Protein AF-A0A846DP18-F1 (afdb_monomer_lite)

Structure (mmCIF, N/CA/C/O backbone):
data_AF-A0A846DP18-F1
#
_entry.id   AF-A0A846DP18-F1
#
loop_
_atom_site.group_PDB
_atom_site.id
_atom_site.type_symbol
_atom_site.label_atom_id
_atom_site.label_alt_id
_atom_site.label_comp_id
_atom_site.label_asym_id
_atom_site.label_entity_id
_atom_site.label_seq_id
_atom_site.pdbx_PDB_ins_code
_atom_site.Cartn_x
_atom_site.Cartn_y
_atom_site.Cartn_z
_atom_site.occupancy
_atom_site.B_iso_or_equiv
_atom_site.auth_seq_id
_atom_site.auth_comp_id
_atom_site.auth_asym_id
_atom_site.auth_atom_id
_atom_site.pdbx_PDB_model_num
ATOM 1 N N . MET A 1 1 ? -28.117 17.979 9.700 1.00 34.75 1 MET A N 1
ATOM 2 C CA . MET A 1 1 ? -27.468 17.607 8.422 1.00 34.75 1 MET A CA 1
ATOM 3 C C . MET A 1 1 ? -28.242 16.446 7.816 1.00 34.75 1 MET A C 1
ATOM 5 O O . MET A 1 1 ? -28.672 15.584 8.569 1.00 34.75 1 MET A O 1
ATOM 9 N N . LYS A 1 2 ? -28.530 16.470 6.509 1.00 25.47 2 LYS A N 1
ATOM 10 C CA . LYS A 1 2 ? -29.310 15.417 5.835 1.00 25.47 2 LYS A CA 1
ATOM 11 C C . LYS A 1 2 ? -28.443 14.163 5.686 1.00 25.47 2 LYS A C 1
ATOM 13 O O . LYS A 1 2 ? -27.434 14.222 4.995 1.00 25.47 2 LYS A O 1
ATOM 18 N N . ALA A 1 3 ? -28.848 13.059 6.309 1.00 24.88 3 ALA A N 1
ATOM 19 C CA . ALA A 1 3 ? -28.303 11.738 6.024 1.00 24.88 3 ALA A CA 1
ATOM 20 C C . ALA A 1 3 ? -28.656 11.365 4.577 1.00 24.88 3 ALA A C 1
ATOM 22 O O . ALA A 1 3 ? -29.836 11.307 4.219 1.00 24.88 3 ALA A O 1
ATOM 23 N N . ALA A 1 4 ? -27.647 11.165 3.733 1.00 32.03 4 ALA A N 1
ATOM 24 C CA . ALA A 1 4 ? -27.843 10.575 2.420 1.00 32.03 4 ALA A CA 1
ATOM 25 C C . ALA A 1 4 ? -28.001 9.063 2.614 1.00 32.03 4 ALA A C 1
ATOM 27 O O . ALA A 1 4 ? -27.061 8.385 3.017 1.00 32.03 4 ALA A O 1
ATOM 28 N N . ARG A 1 5 ? -29.205 8.538 2.375 1.00 33.62 5 ARG A N 1
ATOM 29 C CA . ARG A 1 5 ? -29.439 7.093 2.306 1.00 33.62 5 ARG A CA 1
ATOM 30 C C . ARG A 1 5 ? -29.032 6.606 0.920 1.00 33.62 5 ARG A C 1
ATOM 32 O O . ARG A 1 5 ? -29.629 7.015 -0.074 1.00 33.62 5 ARG A O 1
ATOM 39 N N . ALA A 1 6 ? -28.019 5.751 0.863 1.00 35.84 6 ALA A N 1
ATOM 40 C CA . ALA A 1 6 ? -27.619 5.034 -0.341 1.00 35.84 6 ALA A CA 1
ATOM 41 C C . ALA A 1 6 ? -28.518 3.800 -0.538 1.00 35.84 6 ALA A C 1
ATOM 43 O O . ALA A 1 6 ? -28.070 2.664 -0.450 1.00 35.84 6 ALA A O 1
ATOM 44 N N . GLU A 1 7 ? -29.812 4.009 -0.770 1.00 41.19 7 GLU A N 1
ATOM 45 C CA . GLU A 1 7 ? -30.726 2.920 -1.129 1.00 41.19 7 GLU A CA 1
ATOM 46 C C . GLU A 1 7 ? -30.755 2.779 -2.665 1.00 41.19 7 GLU A C 1
ATOM 48 O O . GLU A 1 7 ? -31.045 3.741 -3.379 1.00 41.19 7 GLU A O 1
ATOM 53 N N . GLY A 1 8 ? -30.423 1.589 -3.187 1.00 47.16 8 GLY A N 1
ATOM 54 C CA . GLY A 1 8 ? -30.671 1.209 -4.591 1.00 47.16 8 GLY A CA 1
ATOM 55 C C . GLY A 1 8 ? -29.500 1.281 -5.584 1.00 47.16 8 GLY A C 1
ATOM 56 O O . GLY A 1 8 ? -29.739 1.216 -6.790 1.00 47.16 8 GLY A O 1
ATOM 57 N N . TRP A 1 9 ? -28.248 1.417 -5.128 1.00 48.19 9 TRP A N 1
ATOM 58 C CA . TRP A 1 9 ? -27.075 1.450 -6.025 1.00 48.19 9 TRP A CA 1
ATOM 59 C C . TRP A 1 9 ? -26.260 0.156 -6.065 1.00 48.19 9 TRP A C 1
ATOM 61 O O . TRP A 1 9 ? -25.489 -0.012 -7.003 1.00 48.19 9 TRP A O 1
ATOM 71 N N . VAL A 1 10 ? -26.450 -0.757 -5.107 1.00 51.09 10 VAL A N 1
ATOM 72 C CA . VAL A 1 10 ? -25.674 -2.006 -4.997 1.00 51.09 10 VAL A CA 1
ATOM 73 C C . VAL A 1 10 ? -25.837 -2.865 -6.252 1.00 51.09 10 VAL A C 1
ATOM 75 O O . VAL A 1 10 ? -24.839 -3.229 -6.865 1.00 51.09 10 VAL A O 1
ATOM 78 N N . ASP A 1 11 ? -27.072 -3.061 -6.718 1.00 49.81 11 ASP A N 1
ATOM 79 C CA . ASP A 1 11 ? -27.349 -3.849 -7.926 1.00 49.81 11 ASP A CA 1
ATOM 80 C C . ASP A 1 11 ? -26.673 -3.252 -9.167 1.00 49.81 11 ASP A C 1
ATOM 82 O O . ASP A 1 11 ? -26.062 -3.972 -9.947 1.00 49.81 11 ASP A O 1
ATOM 86 N N . LYS A 1 12 ? -26.691 -1.919 -9.310 1.00 50.50 12 LYS A N 1
ATOM 87 C CA . LYS A 1 12 ? -26.056 -1.213 -10.437 1.00 50.50 12 LYS A CA 1
ATOM 88 C C . LYS A 1 12 ? -24.531 -1.213 -10.357 1.00 50.50 12 LYS A C 1
ATOM 90 O O . LYS A 1 12 ? -23.870 -1.183 -11.392 1.00 50.50 12 LYS A O 1
ATOM 95 N N . LEU A 1 13 ? -23.968 -1.197 -9.150 1.00 51.00 13 LEU A N 1
ATOM 96 C CA . LEU A 1 13 ? -22.524 -1.275 -8.925 1.00 51.00 13 LEU A CA 1
ATOM 97 C C . LEU A 1 13 ? -22.006 -2.680 -9.227 1.00 51.00 13 LEU A C 1
ATOM 99 O O . LEU A 1 13 ? -20.988 -2.807 -9.898 1.00 51.00 13 LEU A O 1
ATOM 103 N N . ILE A 1 14 ? -22.740 -3.716 -8.814 1.00 55.16 14 ILE A N 1
ATOM 104 C CA . ILE A 1 14 ? -22.415 -5.116 -9.107 1.00 55.16 14 ILE A CA 1
ATOM 105 C C . ILE A 1 14 ? -22.630 -5.417 -10.593 1.00 55.16 14 ILE A C 1
ATOM 107 O O . ILE A 1 14 ? -21.788 -6.065 -11.204 1.00 55.16 14 ILE A O 1
ATOM 111 N N . GLU A 1 15 ? -23.704 -4.920 -11.208 1.00 51.22 15 GLU A N 1
ATOM 112 C CA . GLU A 1 15 ? -23.948 -5.070 -12.647 1.00 51.22 15 GLU A CA 1
ATOM 113 C C . GLU A 1 15 ? -22.826 -4.417 -13.465 1.00 51.22 15 GLU A C 1
ATOM 115 O O . GLU A 1 15 ? -22.251 -5.068 -14.332 1.00 51.22 15 GLU A O 1
ATOM 120 N N . ARG A 1 16 ? -22.393 -3.202 -13.101 1.00 53.34 16 ARG A N 1
ATOM 121 C CA . ARG A 1 16 ? -21.229 -2.553 -13.732 1.00 53.34 16 ARG A CA 1
ATOM 122 C C . ARG A 1 16 ? -19.903 -3.252 -13.442 1.00 53.34 16 ARG A C 1
ATOM 124 O O . ARG A 1 16 ? -19.047 -3.297 -14.323 1.00 53.34 16 ARG A O 1
ATOM 131 N N . ALA A 1 17 ? -19.719 -3.796 -12.240 1.00 52.19 17 ALA A N 1
ATOM 132 C CA . ALA A 1 17 ? -18.539 -4.588 -11.900 1.00 52.19 17 ALA A CA 1
ATOM 133 C C . ALA A 1 17 ? -18.492 -5.895 -12.712 1.00 52.19 17 ALA A C 1
ATOM 135 O O . ALA A 1 17 ? -17.422 -6.291 -13.159 1.00 52.19 17 ALA A O 1
ATOM 136 N N . ARG A 1 18 ? -19.648 -6.515 -12.988 1.00 55.88 18 ARG A N 1
ATOM 137 C CA . ARG A 1 18 ? -19.781 -7.698 -13.857 1.00 55.88 18 ARG A CA 1
ATOM 138 C C . ARG A 1 18 ? -19.598 -7.377 -15.338 1.00 55.88 18 ARG A C 1
ATOM 140 O O . ARG A 1 18 ? -18.979 -8.165 -16.042 1.00 55.88 18 ARG A O 1
ATOM 147 N N . GLU A 1 19 ? -20.122 -6.247 -15.813 1.00 53.62 19 GLU A N 1
ATOM 148 C CA . GLU A 1 19 ? -19.881 -5.763 -17.181 1.00 53.62 19 GLU A CA 1
ATOM 149 C C . GLU A 1 19 ? -18.396 -5.460 -17.411 1.00 53.62 19 GLU A C 1
ATOM 151 O O . GLU A 1 19 ? -17.876 -5.717 -18.494 1.00 53.62 19 GLU A O 1
ATOM 156 N N . SER A 1 20 ? -17.715 -4.945 -16.384 1.00 48.75 20 SER A N 1
ATOM 157 C CA . SER A 1 20 ? -16.291 -4.605 -16.449 1.00 48.75 20 SER A CA 1
ATOM 158 C C . SER A 1 20 ? -15.370 -5.809 -16.228 1.00 48.75 20 SER A C 1
ATOM 160 O O . SER A 1 20 ? -14.243 -5.774 -16.710 1.00 48.75 20 SER A O 1
ATOM 162 N N . ASN A 1 21 ? -15.839 -6.854 -15.529 1.00 45.25 21 ASN A N 1
ATOM 163 C CA . ASN A 1 21 ? -15.064 -8.052 -15.196 1.00 45.25 21 ASN A CA 1
ATOM 164 C C . ASN A 1 21 ? -15.923 -9.344 -15.230 1.00 45.25 21 ASN A C 1
ATOM 166 O O . ASN A 1 21 ? -16.318 -9.878 -14.185 1.00 45.25 21 ASN A O 1
ATOM 170 N N . PRO A 1 22 ? -16.248 -9.871 -16.425 1.00 45.28 22 PRO A N 1
ATOM 171 C CA . PRO A 1 22 ? -17.135 -11.027 -16.577 1.00 45.28 22 PRO A CA 1
ATOM 172 C C . PRO A 1 22 ? -16.503 -12.372 -16.167 1.00 45.28 22 PRO A C 1
ATOM 174 O O . PRO A 1 22 ? -17.211 -13.381 -16.145 1.00 45.28 22 PRO A O 1
ATOM 177 N N . GLY A 1 23 ? -15.197 -12.409 -15.868 1.00 44.03 23 GLY A N 1
ATOM 178 C CA . GLY A 1 23 ? -14.428 -13.632 -15.604 1.00 44.03 23 GLY A CA 1
ATOM 179 C C . GLY A 1 23 ? -14.127 -13.926 -14.133 1.00 44.03 23 GLY A C 1
ATOM 180 O O . GLY A 1 23 ? -13.660 -15.022 -13.832 1.00 44.03 23 GLY A O 1
ATOM 181 N N . ASN A 1 24 ? -14.398 -12.995 -13.213 1.00 59.09 24 ASN A N 1
ATOM 182 C CA . ASN A 1 24 ? -13.972 -13.118 -11.820 1.00 59.09 24 ASN A CA 1
ATOM 183 C C . ASN A 1 24 ? -14.848 -14.108 -11.007 1.00 59.09 24 ASN A C 1
ATOM 185 O O . ASN A 1 24 ? -16.026 -13.830 -10.744 1.00 59.09 24 ASN A O 1
ATOM 189 N N . PRO A 1 25 ? -14.293 -15.246 -10.542 1.00 52.72 25 PRO A N 1
ATOM 190 C CA . PRO A 1 25 ? -15.048 -16.263 -9.813 1.00 52.72 25 PRO A CA 1
ATOM 191 C C . PRO A 1 25 ? -15.463 -15.825 -8.399 1.00 52.72 25 PRO A C 1
ATOM 193 O O . PRO A 1 25 ? -16.457 -16.338 -7.886 1.00 52.72 25 PRO A O 1
ATOM 196 N N . ALA A 1 26 ? -14.774 -14.856 -7.785 1.00 53.88 26 ALA A N 1
ATOM 197 C CA . ALA A 1 26 ? -15.153 -14.307 -6.482 1.00 53.88 26 ALA A CA 1
ATOM 198 C C . ALA A 1 26 ? -16.409 -13.425 -6.587 1.00 53.88 26 ALA A C 1
ATOM 200 O O . ALA A 1 26 ? -17.302 -13.520 -5.747 1.00 53.88 26 ALA A O 1
ATOM 201 N N . LEU A 1 27 ? -16.537 -12.643 -7.668 1.00 52.34 27 LEU A N 1
ATOM 202 C CA . LEU A 1 27 ? -17.759 -11.881 -7.964 1.00 52.34 27 LEU A CA 1
ATOM 203 C C . LEU A 1 27 ? -18.943 -12.801 -8.290 1.00 52.34 27 LEU A C 1
ATOM 205 O O . LEU A 1 27 ? -20.083 -12.503 -7.927 1.00 52.34 27 LEU A O 1
ATOM 209 N N . LEU A 1 28 ? -18.680 -13.934 -8.948 1.00 49.12 28 LEU A N 1
ATOM 210 C CA . LEU A 1 28 ? -19.696 -14.942 -9.248 1.00 49.12 28 LEU A CA 1
ATOM 211 C C . LEU A 1 28 ? -20.199 -15.640 -7.976 1.00 49.12 28 LEU A C 1
ATOM 213 O O . LEU A 1 28 ? -21.411 -15.770 -7.802 1.00 49.12 28 LEU A O 1
ATOM 217 N N . ALA A 1 29 ? -19.287 -16.044 -7.088 1.00 53.41 29 ALA A N 1
ATOM 218 C CA . ALA A 1 29 ? -19.627 -16.647 -5.802 1.00 53.41 29 ALA A CA 1
ATOM 219 C C . ALA A 1 29 ? -20.426 -15.671 -4.925 1.00 53.41 29 ALA A C 1
ATOM 221 O O . ALA A 1 29 ? -21.487 -16.032 -4.423 1.00 53.41 29 ALA A O 1
ATOM 222 N N . PHE A 1 30 ? -19.993 -14.408 -4.850 1.00 57.56 30 PHE A N 1
ATOM 223 C CA . PHE A 1 30 ? -20.684 -13.352 -4.110 1.00 57.56 30 PHE A CA 1
ATOM 224 C C . PHE A 1 30 ? -22.114 -13.105 -4.627 1.00 57.56 30 PHE A C 1
ATOM 226 O O . PHE A 1 30 ? -23.066 -13.041 -3.852 1.00 57.56 30 PHE A O 1
ATOM 233 N N . ALA A 1 31 ? -22.312 -13.034 -5.947 1.00 56.50 31 ALA A N 1
ATOM 234 C CA . ALA A 1 31 ? -23.643 -12.842 -6.530 1.00 56.50 31 ALA A CA 1
ATOM 235 C C . ALA A 1 31 ? -24.586 -14.043 -6.303 1.00 56.50 31 ALA A C 1
ATOM 237 O O . ALA A 1 31 ? -25.800 -13.862 -6.179 1.00 56.50 31 ALA A O 1
ATOM 238 N N . GLN A 1 32 ? -24.039 -15.262 -6.262 1.00 57.41 32 GLN A N 1
ATOM 239 C CA . GLN A 1 32 ? -24.795 -16.489 -5.994 1.00 57.41 32 GLN A CA 1
ATOM 240 C C . GLN A 1 32 ? -25.177 -16.618 -4.517 1.00 57.41 32 GLN A C 1
ATOM 242 O O . GLN A 1 32 ? -26.296 -17.025 -4.209 1.00 57.41 32 GLN A O 1
ATOM 247 N N . GLU A 1 33 ? -24.277 -16.232 -3.616 1.00 53.94 33 GLU A N 1
ATOM 248 C CA . GLU A 1 33 ? -24.466 -16.308 -2.166 1.00 53.94 33 GLU A CA 1
ATOM 249 C C . GLU A 1 33 ? -25.568 -15.352 -1.668 1.00 53.94 33 GLU A C 1
ATOM 251 O O . GLU A 1 33 ? -26.282 -15.667 -0.718 1.00 53.94 33 GLU A O 1
ATOM 256 N N . TRP A 1 34 ? -25.789 -14.236 -2.372 1.00 58.31 34 TRP A N 1
ATOM 257 C CA . TRP A 1 34 ? -26.763 -13.199 -1.998 1.00 58.31 34 TRP A CA 1
ATOM 258 C C . TRP A 1 34 ? -28.111 -13.260 -2.735 1.00 58.31 34 TRP A C 1
ATOM 260 O O . TRP A 1 34 ? -28.954 -12.385 -2.547 1.00 58.31 34 TRP A O 1
ATOM 270 N N . ASN A 1 35 ? -28.349 -14.292 -3.555 1.00 48.31 35 ASN A N 1
ATOM 271 C CA . ASN A 1 35 ? -29.633 -14.581 -4.215 1.00 48.31 35 ASN A CA 1
ATOM 272 C C . ASN A 1 35 ? -30.312 -13.353 -4.876 1.00 48.31 35 ASN A C 1
ATOM 274 O O . ASN A 1 35 ? -31.530 -13.180 -4.813 1.00 48.31 35 ASN A O 1
ATOM 278 N N . LEU A 1 36 ? -29.525 -12.493 -5.536 1.00 54.62 36 LEU A N 1
ATOM 279 C CA . LEU A 1 36 ? -29.974 -11.207 -6.101 1.00 54.62 36 LEU A CA 1
ATOM 280 C C . LEU A 1 36 ? -30.817 -11.331 -7.389 1.00 54.62 36 LEU A C 1
ATOM 282 O O . LEU A 1 36 ? -31.082 -10.344 -8.074 1.00 54.62 36 LEU A O 1
ATOM 286 N N . ALA A 1 37 ? -31.303 -12.528 -7.716 1.00 42.09 37 ALA A N 1
ATOM 287 C CA . ALA A 1 37 ? -32.373 -12.710 -8.685 1.00 42.09 37 ALA A CA 1
ATOM 288 C C . ALA A 1 37 ? -33.691 -12.904 -7.923 1.00 42.09 37 ALA A C 1
ATOM 290 O O . ALA A 1 37 ? -34.011 -13.997 -7.469 1.00 42.09 37 ALA A O 1
ATOM 291 N N . THR A 1 38 ? -34.473 -11.826 -7.843 1.00 37.56 38 THR A N 1
ATOM 292 C CA . THR A 1 38 ? -35.859 -11.753 -7.342 1.00 37.56 38 THR A CA 1
ATOM 293 C C . THR A 1 38 ? -36.071 -11.935 -5.830 1.00 37.56 38 THR A C 1
ATOM 295 O O . THR A 1 38 ? -36.182 -13.051 -5.345 1.00 37.56 38 THR A O 1
ATOM 298 N N . ALA A 1 39 ? -36.290 -10.829 -5.103 1.00 31.19 39 ALA A N 1
ATOM 299 C CA . ALA A 1 39 ? -37.544 -10.578 -4.374 1.00 31.19 39 ALA A CA 1
ATOM 300 C C . ALA A 1 39 ? -37.537 -9.236 -3.614 1.00 31.19 39 ALA A C 1
ATOM 302 O O . ALA A 1 39 ? -36.555 -8.811 -3.020 1.00 31.19 39 ALA A O 1
ATOM 303 N N . THR A 1 40 ? -38.713 -8.615 -3.645 1.00 33.44 40 THR A N 1
ATOM 304 C CA . THR A 1 40 ? -39.223 -7.463 -2.892 1.00 33.44 40 THR A CA 1
ATOM 305 C C . THR A 1 40 ? -38.705 -7.310 -1.459 1.00 33.44 40 THR A C 1
ATOM 307 O O . THR A 1 40 ? -38.908 -8.186 -0.619 1.00 33.44 40 THR A O 1
ATOM 310 N N . THR A 1 41 ? -38.162 -6.131 -1.157 1.00 33.75 41 THR A N 1
ATOM 311 C CA . THR A 1 41 ? -37.826 -5.668 0.191 1.00 33.75 41 THR A CA 1
ATOM 312 C C . THR A 1 41 ? -39.092 -5.374 1.003 1.00 33.75 41 THR A C 1
ATOM 314 O O . THR A 1 41 ? -39.901 -4.520 0.637 1.00 33.75 41 THR A O 1
ATOM 317 N N . GLN A 1 42 ? -39.269 -6.056 2.138 1.00 29.64 42 GLN A N 1
ATOM 318 C CA . GLN A 1 42 ? -40.054 -5.497 3.240 1.00 29.64 42 GLN A CA 1
ATOM 319 C C . GLN A 1 42 ? -39.136 -4.635 4.117 1.00 29.64 42 GLN A C 1
ATOM 321 O O . GLN A 1 42 ? -38.002 -5.037 4.383 1.00 29.64 42 GLN A O 1
ATOM 326 N N . PRO A 1 43 ? -39.590 -3.455 4.570 1.00 35.59 43 PRO A N 1
ATOM 327 C CA . PRO A 1 43 ? -38.802 -2.613 5.451 1.00 35.59 43 PRO A CA 1
ATOM 328 C C . PRO A 1 43 ? -38.790 -3.228 6.851 1.00 35.59 43 PRO A C 1
ATOM 330 O O . PRO A 1 43 ? -39.809 -3.241 7.541 1.00 35.59 43 PRO A O 1
ATOM 333 N N . HIS A 1 44 ? -37.628 -3.703 7.297 1.00 36.19 44 HIS A N 1
ATOM 334 C CA . HIS A 1 44 ? -37.393 -3.891 8.722 1.00 36.19 44 HIS A CA 1
ATOM 335 C C . HIS A 1 44 ? -37.309 -2.509 9.376 1.00 36.19 44 HIS A C 1
ATOM 337 O O . HIS A 1 44 ? -36.284 -1.834 9.346 1.00 36.19 44 HIS A O 1
ATOM 343 N N . SER A 1 45 ? -38.435 -2.066 9.927 1.00 39.06 45 SER A N 1
ATOM 344 C CA . SER A 1 45 ? -38.479 -1.002 10.918 1.00 39.06 45 SER A CA 1
ATOM 345 C C . SER A 1 45 ? -38.327 -1.626 12.300 1.00 39.06 45 SER A C 1
ATOM 347 O O . SER A 1 45 ? -39.285 -2.205 12.811 1.00 39.06 45 SER A O 1
ATOM 349 N N . ASP A 1 46 ? -37.158 -1.464 12.911 1.00 37.78 46 ASP A N 1
ATOM 350 C CA . ASP A 1 46 ? -37.059 -1.453 14.366 1.00 37.78 46 ASP A CA 1
ATOM 351 C C . ASP A 1 46 ? -36.398 -0.134 14.799 1.00 37.78 46 ASP A C 1
ATOM 353 O O . ASP A 1 46 ? -35.234 0.109 14.470 1.00 37.78 46 ASP A O 1
ATOM 357 N N . PRO A 1 47 ? -37.119 0.783 15.468 1.00 50.06 47 PRO A N 1
ATOM 358 C CA . PRO A 1 47 ? -36.529 1.945 16.113 1.00 50.06 47 PRO A CA 1
ATOM 359 C C . PRO A 1 47 ? -35.956 1.516 17.474 1.00 50.06 47 PRO A C 1
ATOM 361 O O . PRO A 1 47 ? -36.407 1.968 18.525 1.00 50.06 47 PRO A O 1
ATOM 364 N N . GLY A 1 48 ? -34.982 0.608 17.455 1.00 39.75 48 GLY A N 1
ATOM 365 C CA . GLY A 1 48 ? -34.268 0.135 18.636 1.00 39.75 48 GLY A CA 1
ATOM 366 C C . GLY A 1 48 ? -32.886 0.769 18.683 1.00 39.75 48 GLY A C 1
ATOM 367 O O . GLY A 1 48 ? -32.113 0.586 17.754 1.00 39.75 48 GLY A O 1
ATOM 368 N N . THR A 1 49 ? -32.611 1.556 19.727 1.00 51.47 49 THR A N 1
ATOM 369 C CA . THR A 1 49 ? -31.285 1.985 20.226 1.00 51.47 49 THR A CA 1
ATOM 370 C C . THR A 1 49 ? -30.078 1.444 19.437 1.00 51.47 49 THR A C 1
ATOM 372 O O . THR A 1 49 ? -29.452 0.469 19.846 1.00 51.47 49 THR A O 1
ATOM 375 N N . GLY A 1 50 ? -29.772 2.042 18.283 1.00 51.53 50 GLY A N 1
ATOM 376 C CA . GLY A 1 50 ? -28.705 1.551 17.416 1.00 51.53 50 GLY A CA 1
ATOM 377 C C . GLY A 1 50 ? -27.349 1.926 17.995 1.00 51.53 50 GLY A C 1
ATOM 378 O O . GLY A 1 50 ? -27.088 3.112 18.199 1.00 51.53 50 GLY A O 1
ATOM 379 N N . ASN A 1 51 ? -26.490 0.937 18.252 1.00 67.81 51 ASN A N 1
ATOM 380 C CA . ASN A 1 51 ? -25.068 1.206 18.442 1.00 67.81 51 ASN A CA 1
ATOM 381 C C . ASN A 1 51 ? -24.563 1.958 17.203 1.00 67.81 51 ASN A C 1
ATOM 383 O O . ASN A 1 51 ? -24.764 1.514 16.074 1.00 67.81 51 ASN A O 1
ATOM 387 N N . SER A 1 52 ? -23.969 3.129 17.424 1.00 86.12 52 SER A N 1
ATOM 388 C CA . SER A 1 52 ? -23.347 3.916 16.363 1.00 86.12 52 SER A CA 1
ATOM 389 C C . SER A 1 52 ? -22.156 3.139 15.807 1.00 86.12 52 SER A C 1
ATOM 391 O O . SER A 1 52 ? -21.307 2.706 16.581 1.00 86.12 52 SER A O 1
ATOM 393 N N . THR A 1 53 ? -22.104 2.962 14.487 1.00 92.38 53 THR A N 1
ATOM 394 C CA . THR A 1 53 ? -20.955 2.359 13.806 1.00 92.38 53 THR A CA 1
ATOM 395 C C . THR A 1 53 ? -19.866 3.408 13.598 1.00 92.38 53 THR A C 1
ATOM 397 O O . THR A 1 53 ? -20.133 4.474 13.035 1.00 92.38 53 THR A O 1
ATOM 400 N N . HIS A 1 54 ? -18.637 3.103 14.001 1.00 96.06 54 HIS A N 1
ATOM 401 C CA . HIS A 1 54 ? -17.479 3.981 13.859 1.00 96.06 54 HIS A CA 1
ATOM 402 C C . HIS A 1 54 ? -16.454 3.364 12.910 1.00 96.06 54 HIS A C 1
ATOM 404 O O . HIS A 1 54 ? -15.813 2.360 13.214 1.00 96.06 54 HIS A O 1
ATOM 410 N N . ILE A 1 55 ? -16.285 3.995 11.751 1.00 97.06 55 ILE A N 1
ATOM 411 C CA . ILE A 1 55 ? -15.318 3.593 10.730 1.00 97.06 55 ILE A CA 1
ATOM 412 C C . ILE A 1 55 ? -14.268 4.688 10.639 1.00 97.06 55 ILE A C 1
ATOM 414 O O . ILE A 1 55 ? -14.596 5.840 10.346 1.00 97.06 55 ILE A O 1
ATOM 418 N N . LEU A 1 56 ? -13.013 4.325 10.875 1.00 98.31 56 LEU A N 1
ATOM 419 C CA . LEU A 1 56 ? -11.883 5.218 10.677 1.00 98.31 56 LEU A CA 1
ATOM 420 C C . LEU A 1 56 ? -11.329 5.013 9.269 1.00 98.31 56 LEU A C 1
ATOM 422 O O . LEU A 1 56 ? -10.935 3.907 8.912 1.00 98.31 56 LEU A O 1
ATOM 426 N N . HIS A 1 57 ? -11.282 6.073 8.469 1.00 98.31 57 HIS A N 1
ATOM 427 C CA . HIS A 1 57 ? -10.737 6.033 7.114 1.00 98.31 57 HIS A CA 1
ATOM 428 C C . HIS A 1 57 ? -9.561 6.999 7.001 1.00 98.31 57 HIS A C 1
ATOM 430 O O . HIS A 1 57 ? -9.720 8.204 7.188 1.00 98.31 57 HIS A O 1
ATOM 436 N N . LEU A 1 58 ? -8.386 6.445 6.716 1.00 98.31 58 LEU A N 1
ATOM 437 C CA . LEU A 1 58 ? -7.127 7.152 6.540 1.00 98.31 58 LEU A CA 1
ATOM 438 C C . LEU A 1 58 ? -6.579 6.908 5.130 1.00 98.31 58 LEU A C 1
ATOM 440 O O . LEU A 1 58 ? -6.736 5.828 4.558 1.00 98.31 58 LEU A O 1
ATOM 444 N N . SER A 1 59 ? -5.907 7.917 4.596 1.00 97.44 59 SER A N 1
ATOM 445 C CA . SER A 1 59 ? -5.244 7.906 3.293 1.00 97.44 59 SER A CA 1
ATOM 446 C C . SER A 1 59 ? -4.003 8.787 3.375 1.00 97.44 59 SER A C 1
ATOM 448 O O . SER A 1 59 ? -3.952 9.663 4.245 1.00 97.44 59 SER A O 1
ATOM 450 N N . ASP A 1 60 ? -3.037 8.571 2.482 1.00 97.69 60 ASP A N 1
ATOM 451 C CA . ASP A 1 60 ? -1.883 9.461 2.297 1.00 97.69 60 ASP A CA 1
ATOM 452 C C . ASP A 1 60 ? -1.104 9.666 3.606 1.00 97.69 60 ASP A C 1
ATOM 454 O O . ASP A 1 60 ? -0.748 10.781 3.998 1.00 97.69 60 ASP A O 1
ATOM 458 N N . LEU A 1 61 ? -0.869 8.565 4.327 1.00 97.50 61 LEU A N 1
ATOM 459 C CA . LEU A 1 61 ? -0.163 8.600 5.603 1.00 97.50 61 LEU A CA 1
ATOM 460 C C . LEU A 1 61 ? 1.314 8.952 5.400 1.00 97.50 61 LEU A C 1
ATOM 462 O O . LEU A 1 61 ? 1.846 9.765 6.150 1.00 97.50 61 LEU A O 1
ATOM 466 N N . HIS A 1 62 ? 1.983 8.370 4.400 1.00 97.94 62 HIS A N 1
ATOM 467 C CA . HIS A 1 62 ? 3.422 8.546 4.164 1.00 97.94 62 HIS A CA 1
ATOM 468 C C . HIS A 1 62 ? 4.263 8.353 5.441 1.00 97.94 62 HIS A C 1
ATOM 470 O O . HIS A 1 62 ? 5.070 9.208 5.837 1.00 97.94 62 HIS A O 1
ATOM 476 N N . ILE A 1 63 ? 4.062 7.225 6.124 1.00 97.94 63 ILE A N 1
ATOM 477 C CA . ILE A 1 63 ? 4.857 6.860 7.296 1.00 97.94 63 ILE A CA 1
ATOM 478 C C . ILE A 1 63 ? 6.258 6.467 6.830 1.00 97.94 63 ILE A C 1
ATOM 480 O O . ILE A 1 63 ? 6.439 5.628 5.955 1.00 97.94 63 ILE A O 1
ATOM 484 N N . THR A 1 64 ? 7.258 7.090 7.445 1.00 97.44 64 THR A N 1
ATOM 485 C CA . THR A 1 64 ? 8.675 6.936 7.093 1.00 97.44 64 THR A CA 1
ATOM 486 C C . THR A 1 64 ? 9.543 6.490 8.262 1.00 97.44 64 THR A C 1
ATOM 488 O O . THR A 1 64 ? 10.625 5.952 8.049 1.00 97.44 64 THR A O 1
ATOM 491 N N . THR A 1 65 ? 9.124 6.737 9.513 1.00 98.38 65 THR A N 1
ATOM 492 C CA . THR A 1 65 ? 9.963 6.454 10.690 1.00 98.38 65 THR A CA 1
ATOM 493 C C . THR A 1 65 ? 9.166 5.968 11.908 1.00 98.38 65 THR A C 1
ATOM 495 O O . THR A 1 65 ? 8.051 6.441 12.139 1.00 98.38 65 THR A O 1
ATOM 498 N N . PRO A 1 66 ? 9.766 5.135 12.782 1.00 98.31 66 PRO A N 1
ATOM 499 C CA . PRO A 1 66 ? 9.177 4.712 14.063 1.00 98.31 66 PRO A CA 1
ATOM 500 C C . PRO A 1 66 ? 8.720 5.866 14.969 1.00 98.31 66 PRO A C 1
ATOM 502 O O . PRO A 1 66 ? 7.696 5.802 15.654 1.00 98.31 66 PRO A O 1
ATOM 505 N N . LYS A 1 67 ? 9.486 6.965 14.974 1.00 98.31 67 LYS A N 1
ATOM 506 C CA . LYS A 1 67 ? 9.171 8.158 15.770 1.00 98.31 67 LYS A CA 1
ATOM 507 C C . LYS A 1 67 ? 7.893 8.836 15.274 1.00 98.31 67 LYS A C 1
ATOM 509 O O . LYS A 1 67 ? 7.072 9.243 16.090 1.00 98.31 67 LYS A O 1
ATOM 514 N N . GLN A 1 68 ? 7.748 8.964 13.956 1.00 97.44 68 GLN A N 1
ATOM 515 C CA . GLN A 1 68 ? 6.549 9.503 13.317 1.00 97.44 68 GLN A CA 1
ATOM 516 C C . GLN A 1 68 ? 5.345 8.601 13.595 1.00 97.44 68 GLN A C 1
ATOM 518 O O . GLN A 1 68 ? 4.330 9.102 14.066 1.00 97.44 68 GLN A O 1
ATOM 523 N N . ALA A 1 69 ? 5.503 7.285 13.416 1.00 98.06 69 ALA A N 1
ATOM 524 C CA . ALA A 1 69 ? 4.480 6.291 13.729 1.00 98.06 69 ALA A CA 1
ATOM 525 C C . ALA A 1 69 ? 3.959 6.432 15.166 1.00 98.06 69 ALA A C 1
ATOM 527 O O . ALA A 1 69 ? 2.758 6.553 15.375 1.00 98.06 69 ALA A O 1
ATOM 528 N N . THR A 1 70 ? 4.865 6.515 16.145 1.00 98.25 70 THR A N 1
ATOM 529 C CA . THR A 1 70 ? 4.508 6.673 17.565 1.00 98.25 70 THR A CA 1
ATOM 530 C C . THR A 1 70 ? 3.802 7.995 17.850 1.00 98.25 70 THR A C 1
ATOM 532 O O . THR A 1 70 ? 2.806 8.033 18.567 1.00 98.25 70 THR A O 1
ATOM 535 N N . LEU A 1 71 ? 4.319 9.100 17.308 1.00 98.12 71 LEU A N 1
ATOM 536 C CA . LEU A 1 71 ? 3.723 10.416 17.523 1.00 98.12 71 LEU A CA 1
ATOM 537 C C . LEU A 1 71 ? 2.299 10.473 16.960 1.00 98.12 71 LEU A C 1
ATOM 539 O O . LEU A 1 71 ? 1.388 10.941 17.637 1.00 98.12 71 LEU A O 1
ATOM 543 N N . TRP A 1 72 ? 2.119 10.002 15.729 1.00 98.31 72 TRP A N 1
ATOM 544 C CA . TRP A 1 72 ? 0.849 10.089 15.022 1.00 98.31 72 TRP A CA 1
ATOM 545 C C . TRP A 1 72 ? -0.196 9.123 15.563 1.00 98.31 72 TRP A C 1
ATOM 547 O O . TRP A 1 72 ? -1.346 9.528 15.698 1.00 98.31 72 TRP A O 1
ATOM 557 N N . SER A 1 73 ? 0.183 7.892 15.926 1.00 98.19 73 SER A N 1
ATOM 558 C CA . SER A 1 73 ? -0.751 6.947 16.551 1.00 98.19 73 SER A CA 1
ATOM 559 C C . SER A 1 73 ? -1.283 7.499 17.873 1.00 98.19 73 SER A C 1
ATOM 561 O O . SER A 1 73 ? -2.481 7.438 18.122 1.00 98.19 73 SER A O 1
ATOM 563 N N . ASN A 1 74 ? -0.410 8.105 18.686 1.00 96.88 74 ASN A N 1
ATOM 564 C CA . ASN A 1 74 ? -0.795 8.668 19.981 1.00 96.88 74 ASN A CA 1
ATOM 565 C C . ASN A 1 74 ? -1.687 9.904 19.829 1.00 96.88 74 ASN A C 1
ATOM 567 O O . ASN A 1 74 ? -2.676 10.026 20.547 1.00 96.88 74 ASN A O 1
ATOM 571 N N . GLN A 1 75 ? -1.354 10.810 18.900 1.00 97.94 75 GLN A N 1
ATOM 572 C CA . GLN A 1 75 ? -2.185 11.986 18.634 1.00 97.94 75 GLN A CA 1
ATOM 573 C C . GLN A 1 75 ? -3.568 11.565 18.132 1.00 97.94 75 GLN A C 1
ATOM 575 O O . GLN A 1 75 ? -4.574 12.019 18.661 1.00 97.94 75 GLN A O 1
ATOM 580 N N . LEU A 1 76 ? -3.621 10.633 17.178 1.00 98.19 76 LEU A N 1
ATOM 581 C CA . LEU A 1 76 ? -4.881 10.126 16.650 1.00 98.19 76 LEU A CA 1
ATOM 582 C C . LEU A 1 76 ? -5.720 9.447 17.738 1.00 98.19 76 LEU A C 1
ATOM 584 O O . LEU A 1 76 ? -6.914 9.714 17.843 1.00 98.19 76 LEU A O 1
ATOM 588 N N . ALA A 1 77 ? -5.111 8.608 18.578 1.00 96.75 77 ALA A N 1
ATOM 589 C CA . ALA A 1 77 ? -5.816 7.964 19.682 1.00 96.75 77 ALA A CA 1
ATOM 590 C C . ALA A 1 77 ? -6.359 8.985 20.698 1.00 96.75 77 ALA A C 1
ATOM 592 O O . ALA A 1 77 ? -7.476 8.824 21.203 1.00 96.75 77 ALA A O 1
ATOM 593 N N . GLN A 1 78 ? -5.604 10.057 20.960 1.00 96.94 78 GLN A N 1
ATOM 594 C CA . GLN A 1 78 ? -6.038 11.159 21.812 1.00 96.94 78 GLN A CA 1
ATOM 595 C C . GLN A 1 78 ? -7.239 11.899 21.207 1.00 96.94 78 GLN A C 1
ATOM 597 O O . GLN A 1 78 ? -8.237 12.103 21.901 1.00 96.94 78 GLN A O 1
ATOM 602 N N . ASP A 1 79 ? -7.174 12.250 19.924 1.00 97.44 79 ASP A N 1
ATOM 603 C CA . ASP A 1 79 ? -8.246 12.961 19.223 1.00 97.44 79 ASP A CA 1
ATOM 604 C C . ASP A 1 79 ? -9.530 12.114 19.201 1.00 97.44 79 ASP A C 1
ATOM 606 O O . ASP A 1 79 ? -10.613 12.591 19.554 1.00 97.44 79 ASP A O 1
ATOM 610 N N . LEU A 1 80 ? -9.409 10.820 18.882 1.00 97.25 80 LEU A N 1
ATOM 611 C CA . LEU A 1 80 ? -10.530 9.878 18.888 1.00 97.25 80 LEU A CA 1
ATOM 612 C C . LEU A 1 80 ? -11.159 9.751 20.281 1.00 97.25 80 LEU A C 1
ATOM 614 O O . LEU A 1 80 ? -12.379 9.838 20.407 1.00 97.25 80 LEU A O 1
ATOM 618 N N . SER A 1 81 ? -10.348 9.584 21.327 1.00 95.75 81 SER A N 1
ATOM 619 C CA . SER A 1 81 ? -10.845 9.298 22.681 1.00 95.75 81 SER A CA 1
ATOM 620 C C . SER A 1 81 ? -11.396 10.529 23.399 1.00 95.75 81 SER A C 1
ATOM 622 O O . SER A 1 81 ? -12.399 10.437 24.109 1.00 95.75 81 SER A O 1
ATOM 624 N N . TYR A 1 82 ? -10.738 11.682 23.259 1.00 93.62 82 TYR A N 1
ATOM 625 C CA . TYR A 1 82 ? -11.029 12.861 24.078 1.00 93.62 82 TYR A CA 1
ATOM 626 C C . TYR A 1 82 ? -11.787 13.947 23.325 1.00 93.62 82 TYR A C 1
ATOM 628 O O . TYR A 1 82 ? -12.702 14.537 23.902 1.00 93.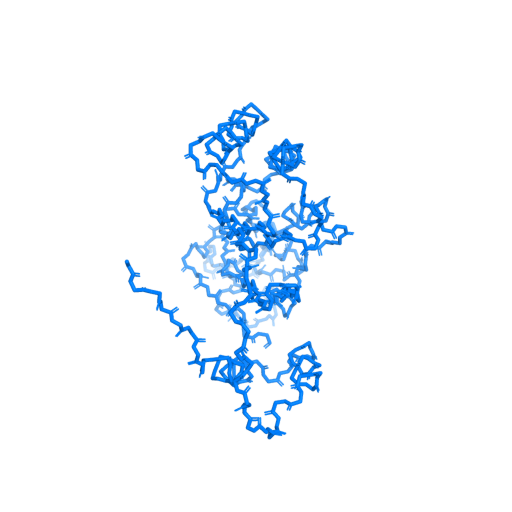62 82 TYR A O 1
ATOM 636 N N . GLU A 1 83 ? -11.434 14.219 22.067 1.00 93.44 83 GLU A N 1
ATOM 637 C CA . GLU A 1 83 ? -12.107 15.262 21.287 1.00 93.44 83 GLU A CA 1
ATOM 638 C C . GLU A 1 83 ? -13.399 14.740 20.665 1.00 93.44 83 GLU A C 1
ATOM 640 O O . GLU A 1 83 ? -14.451 15.373 20.775 1.00 93.44 83 GLU A O 1
ATOM 645 N N . LEU A 1 84 ? -13.325 13.564 20.041 1.00 94.38 84 LEU A N 1
ATOM 646 C CA . LEU A 1 84 ? -14.447 12.953 19.331 1.00 94.38 84 LEU A CA 1
ATOM 647 C C . LEU A 1 84 ? -15.251 11.979 20.200 1.00 94.38 84 LEU A C 1
ATOM 649 O O . LEU A 1 84 ? -16.367 11.620 19.828 1.00 94.38 84 LEU A O 1
ATOM 653 N N . GLN A 1 85 ? -14.712 11.590 21.361 1.00 94.75 85 GLN A N 1
ATOM 654 C CA . GLN A 1 85 ? -15.348 10.680 22.319 1.00 94.75 85 GLN A CA 1
ATOM 655 C C . GLN A 1 85 ? -15.798 9.356 21.682 1.00 94.75 85 GLN A C 1
ATOM 657 O O . GLN A 1 85 ? -16.857 8.821 22.014 1.00 94.75 85 GLN A O 1
ATOM 662 N N . ILE A 1 86 ? -14.992 8.838 20.754 1.00 95.81 86 ILE A N 1
ATOM 663 C CA . ILE A 1 86 ? -15.225 7.573 20.062 1.00 95.81 86 ILE A CA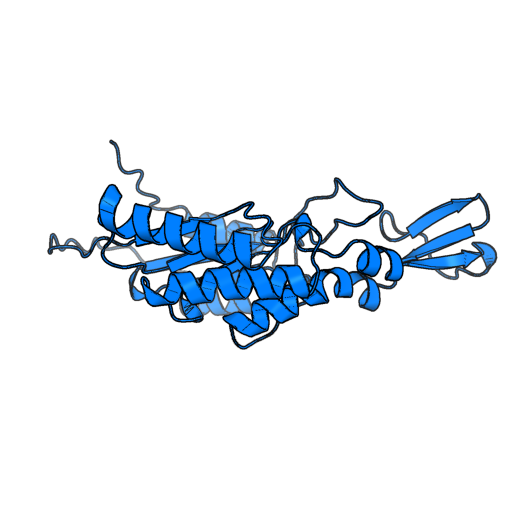 1
ATOM 664 C C . ILE A 1 86 ? -14.873 6.426 21.017 1.00 95.81 86 ILE A C 1
ATOM 666 O O . ILE A 1 86 ? -13.715 6.301 21.409 1.00 95.81 86 ILE A O 1
ATOM 670 N N . PRO A 1 87 ? -15.842 5.580 21.408 1.00 92.69 87 PRO A N 1
ATOM 671 C CA . PRO A 1 87 ? -15.600 4.525 22.391 1.00 92.69 87 PRO A CA 1
ATOM 672 C C . PRO A 1 87 ? -14.923 3.284 21.794 1.00 92.69 87 PRO A C 1
ATOM 674 O O . PRO A 1 87 ? -14.312 2.512 22.527 1.00 92.69 87 PRO A O 1
ATOM 677 N N . ASN A 1 88 ? -15.068 3.061 20.486 1.00 95.06 88 ASN A N 1
ATOM 678 C CA . ASN A 1 88 ? -14.524 1.915 19.762 1.00 95.06 88 ASN A CA 1
ATOM 679 C C . ASN A 1 88 ? -14.475 2.206 18.256 1.00 95.06 88 ASN A C 1
ATOM 681 O O . ASN A 1 88 ? -15.183 3.089 17.774 1.00 95.06 88 ASN A O 1
ATOM 685 N N . LEU A 1 89 ? -13.696 1.410 17.521 1.00 96.75 89 LEU A N 1
ATOM 686 C CA . LEU A 1 89 ? -13.720 1.354 16.060 1.00 96.75 89 LEU A CA 1
ATOM 687 C C . LEU A 1 89 ? -14.273 -0.001 15.610 1.00 96.75 89 LEU A C 1
ATOM 689 O O . LEU A 1 89 ? -13.868 -1.040 16.129 1.00 96.75 89 LEU A O 1
ATOM 693 N N . ASP A 1 90 ? -15.190 0.015 14.650 1.00 96.25 90 ASP A N 1
ATOM 694 C CA . ASP A 1 90 ? -15.735 -1.188 14.012 1.00 96.25 90 ASP A CA 1
ATOM 695 C C . ASP A 1 90 ? -14.918 -1.593 12.782 1.00 96.25 90 ASP A C 1
ATOM 697 O O . ASP A 1 90 ? -14.820 -2.776 12.458 1.00 96.25 90 ASP A O 1
ATOM 701 N N . ALA A 1 91 ? -14.311 -0.611 12.110 1.00 97.00 91 ALA A N 1
ATOM 702 C CA . ALA A 1 91 ? -13.445 -0.826 10.961 1.00 97.00 91 ALA A CA 1
ATOM 703 C C . ALA A 1 91 ? -12.366 0.260 10.850 1.00 97.00 91 ALA A C 1
ATOM 705 O O . ALA A 1 91 ? -12.586 1.420 11.219 1.00 97.00 91 ALA A O 1
ATOM 706 N N . LEU A 1 92 ? -11.224 -0.118 10.278 1.00 98.44 92 LEU A N 1
ATOM 707 C CA . LEU A 1 92 ? -10.163 0.785 9.839 1.00 98.44 92 LEU A CA 1
ATOM 708 C C . LEU A 1 92 ? -9.922 0.588 8.345 1.00 98.44 92 LEU A C 1
ATOM 710 O O . LEU A 1 92 ? -9.730 -0.535 7.895 1.00 98.44 92 LEU A O 1
ATOM 714 N N . ILE A 1 93 ? -9.887 1.674 7.586 1.00 98.69 93 ILE A N 1
ATOM 715 C CA . ILE A 1 93 ? -9.583 1.675 6.157 1.00 98.69 93 ILE A CA 1
ATOM 716 C C . ILE A 1 93 ? -8.303 2.476 5.941 1.00 98.69 93 ILE A C 1
ATOM 718 O O . ILE A 1 93 ? -8.258 3.656 6.284 1.00 98.69 93 ILE A O 1
ATOM 722 N N . LEU A 1 94 ? -7.293 1.846 5.346 1.00 98.69 94 LEU A N 1
ATOM 723 C CA . LEU A 1 94 ? -6.088 2.481 4.817 1.00 98.69 94 LEU A CA 1
ATOM 724 C C . LEU A 1 94 ? -6.165 2.464 3.287 1.00 98.69 94 LEU A C 1
ATOM 726 O O . LEU A 1 94 ? -5.955 1.419 2.671 1.00 98.69 94 LEU A O 1
ATOM 730 N N . SER A 1 95 ? -6.509 3.593 2.668 1.00 97.94 95 SER A N 1
ATOM 731 C CA . SER A 1 95 ? -6.823 3.658 1.230 1.00 97.94 95 SER A CA 1
ATOM 732 C C . SER A 1 95 ? -5.663 4.090 0.330 1.00 97.94 95 SER A C 1
ATOM 734 O O . SER A 1 95 ? -5.902 4.698 -0.710 1.00 97.94 95 SER A O 1
ATOM 736 N N . GLY A 1 96 ? -4.430 3.769 0.712 1.00 97.31 96 GLY A N 1
ATOM 737 C CA . GLY A 1 96 ? -3.237 4.022 -0.093 1.00 97.31 96 GLY A CA 1
ATOM 738 C C . GLY A 1 96 ? -2.270 5.031 0.509 1.00 97.31 96 GLY A C 1
ATOM 739 O O . GLY A 1 96 ? -2.558 5.685 1.514 1.00 97.31 96 GLY A O 1
ATOM 740 N N . ASP A 1 97 ? -1.098 5.092 -0.121 1.00 98.31 97 ASP A N 1
ATOM 741 C CA . ASP A 1 97 ? 0.054 5.918 0.235 1.00 98.31 97 ASP A CA 1
ATOM 742 C C . ASP A 1 97 ? 0.402 5.794 1.725 1.00 98.31 97 ASP A C 1
ATOM 744 O O . ASP A 1 97 ? 0.520 6.763 2.479 1.00 98.31 97 ASP A O 1
ATOM 748 N N . ILE A 1 98 ? 0.534 4.537 2.160 1.00 98.56 98 ILE A N 1
ATOM 749 C CA . ILE A 1 98 ? 0.855 4.179 3.546 1.00 98.56 98 ILE A CA 1
ATOM 750 C C . ILE A 1 98 ? 2.327 4.477 3.826 1.00 98.56 98 ILE A C 1
ATOM 752 O O . ILE A 1 98 ? 2.651 5.127 4.823 1.00 98.56 98 ILE A O 1
ATOM 756 N N . ALA A 1 99 ? 3.206 4.007 2.940 1.00 98.25 99 ALA A N 1
ATOM 757 C CA . ALA A 1 99 ? 4.631 4.318 2.927 1.00 98.25 99 ALA A CA 1
ATOM 758 C C . ALA A 1 99 ? 4.934 5.452 1.931 1.00 98.25 99 ALA A C 1
ATOM 760 O O . ALA A 1 99 ? 4.073 5.842 1.146 1.00 98.25 99 ALA A O 1
ATOM 761 N N . ASN A 1 100 ? 6.156 5.997 1.951 1.00 97.44 100 ASN A N 1
ATOM 762 C CA . ASN A 1 100 ? 6.539 7.088 1.046 1.00 97.44 100 ASN A CA 1
ATOM 763 C C . ASN A 1 100 ? 7.400 6.629 -0.143 1.00 97.44 100 ASN A C 1
ATOM 765 O O . ASN A 1 100 ? 7.308 7.204 -1.230 1.00 97.44 100 ASN A O 1
ATOM 769 N N . TYR A 1 101 ? 8.238 5.615 0.048 1.00 97.56 101 TYR A N 1
ATOM 770 C CA . TYR A 1 101 ? 9.111 5.040 -0.977 1.00 97.56 101 TYR A CA 1
ATOM 771 C C . TYR A 1 101 ? 8.958 3.518 -1.110 1.00 97.56 101 TYR A C 1
ATOM 773 O O . TYR A 1 101 ? 9.680 2.897 -1.900 1.00 97.56 101 TYR A O 1
ATOM 781 N N . SER A 1 102 ? 8.027 2.921 -0.359 1.00 98.06 102 SER A N 1
ATOM 782 C CA . SER A 1 102 ? 7.794 1.480 -0.288 1.00 98.06 102 SER A CA 1
ATOM 783 C C . SER A 1 102 ? 9.083 0.743 0.079 1.00 98.06 102 SER A C 1
ATOM 785 O O . SER A 1 102 ? 9.631 -0.021 -0.721 1.00 98.06 102 SER A O 1
ATOM 787 N N . THR A 1 103 ? 9.631 1.013 1.267 1.00 98.50 103 THR A N 1
ATOM 788 C CA . THR A 1 103 ? 10.771 0.250 1.814 1.00 98.50 103 THR A CA 1
ATOM 789 C C . THR A 1 103 ? 10.346 -0.625 2.996 1.00 98.50 103 THR A C 1
ATOM 791 O O . THR A 1 103 ? 9.346 -0.323 3.651 1.00 98.50 103 THR A O 1
ATOM 794 N N . PRO A 1 104 ? 11.083 -1.712 3.300 1.00 98.44 104 PRO A N 1
ATOM 795 C CA . PRO A 1 104 ? 10.804 -2.535 4.476 1.00 98.44 104 PRO A CA 1
ATOM 796 C C . PRO A 1 104 ? 10.745 -1.727 5.778 1.00 98.44 104 PRO A C 1
ATOM 798 O O . PRO A 1 104 ? 9.828 -1.915 6.569 1.00 98.44 104 PRO A O 1
ATOM 801 N N . GLU A 1 105 ? 11.664 -0.780 5.971 1.00 98.56 105 GLU A N 1
ATOM 802 C CA . GLU A 1 105 ? 11.757 0.038 7.187 1.00 98.56 105 GLU A CA 1
ATOM 803 C C . GLU A 1 105 ? 10.554 0.982 7.347 1.00 98.56 105 GLU A C 1
ATOM 805 O O . GLU A 1 105 ? 10.079 1.214 8.460 1.00 98.56 105 GLU A O 1
ATOM 810 N N . GLU A 1 106 ? 10.035 1.519 6.238 1.00 98.69 106 GLU A N 1
ATOM 811 C CA . GLU A 1 106 ? 8.812 2.329 6.251 1.00 98.69 106 GLU A CA 1
ATOM 812 C C . GLU A 1 106 ? 7.598 1.486 6.651 1.00 98.69 106 GLU A C 1
ATOM 814 O O . GLU A 1 106 ? 6.771 1.930 7.448 1.00 98.69 106 GLU A O 1
ATOM 819 N N . TYR A 1 107 ? 7.515 0.247 6.163 1.00 98.75 107 TYR A N 1
ATOM 820 C CA . TYR A 1 107 ? 6.435 -0.666 6.525 1.00 98.75 107 TYR A CA 1
ATOM 821 C C . TYR A 1 107 ? 6.549 -1.223 7.945 1.00 98.75 107 TYR A C 1
ATOM 823 O O . TYR A 1 107 ? 5.520 -1.420 8.588 1.00 98.75 107 TYR A O 1
ATOM 831 N N . GLU A 1 108 ? 7.758 -1.412 8.476 1.00 98.69 108 GLU A N 1
ATOM 832 C CA . GLU A 1 108 ? 7.966 -1.689 9.904 1.00 98.69 108 GLU A CA 1
ATOM 833 C C . GLU A 1 108 ? 7.418 -0.536 10.763 1.00 98.69 108 GLU A C 1
ATOM 835 O O . GLU A 1 108 ? 6.714 -0.763 11.750 1.00 98.69 108 GLU A O 1
ATOM 840 N N . ALA A 1 109 ? 7.666 0.714 10.358 1.00 98.75 109 ALA A N 1
ATOM 841 C CA . ALA A 1 109 ? 7.098 1.881 11.026 1.00 98.75 109 ALA A CA 1
ATOM 842 C C . ALA A 1 109 ? 5.569 1.974 10.857 1.00 98.75 109 ALA A C 1
ATOM 844 O O . ALA A 1 109 ? 4.866 2.302 11.815 1.00 98.75 109 ALA A O 1
ATOM 845 N N . ALA A 1 110 ? 5.028 1.667 9.677 1.00 98.69 110 ALA A N 1
ATOM 846 C CA . ALA A 1 110 ? 3.582 1.639 9.445 1.00 98.69 110 ALA A CA 1
ATOM 847 C C . ALA A 1 110 ? 2.884 0.546 10.271 1.00 98.69 110 ALA A C 1
ATOM 849 O O . ALA A 1 110 ? 1.809 0.777 10.828 1.00 98.69 110 ALA A O 1
ATOM 850 N N . GLN A 1 111 ? 3.514 -0.623 10.414 1.00 98.56 111 GLN A N 1
ATOM 851 C CA . GLN A 1 111 ? 3.035 -1.680 11.298 1.00 98.56 111 GLN A CA 1
ATOM 852 C C . GLN A 1 111 ? 3.038 -1.206 12.753 1.00 98.56 111 GLN A C 1
ATOM 854 O O . GLN A 1 111 ? 2.030 -1.354 13.437 1.00 98.56 111 GLN A O 1
ATOM 859 N N . GLN A 1 112 ? 4.111 -0.548 13.203 1.00 98.69 112 GLN A N 1
ATOM 860 C CA . GLN A 1 112 ? 4.161 0.028 14.546 1.00 98.69 112 GLN A CA 1
ATOM 861 C C . GLN A 1 112 ? 3.045 1.057 14.788 1.00 98.69 112 GLN A C 1
ATOM 863 O O . GLN A 1 112 ? 2.468 1.086 15.873 1.00 98.69 112 GLN A O 1
ATOM 868 N N . PHE A 1 113 ? 2.723 1.899 13.802 1.00 98.75 113 PHE A N 1
ATOM 869 C CA . PHE A 1 113 ? 1.603 2.841 13.903 1.00 98.75 113 PHE A CA 1
ATOM 870 C C . PHE A 1 113 ? 0.280 2.109 14.173 1.00 98.75 113 PHE A C 1
ATOM 872 O O . PHE A 1 113 ? -0.462 2.502 15.076 1.00 98.75 113 PHE A O 1
ATOM 879 N N . LEU A 1 114 ? 0.008 1.029 13.431 1.00 98.25 114 LEU A N 1
ATOM 880 C CA . LEU A 1 114 ? -1.189 0.207 13.621 1.00 98.25 114 LEU A CA 1
ATOM 881 C C . LEU A 1 114 ? -1.189 -0.520 14.963 1.00 98.25 114 LEU A C 1
ATOM 883 O O . LEU A 1 114 ? -2.207 -0.513 15.651 1.00 98.25 114 LEU A O 1
ATOM 887 N N . ASP A 1 115 ? -0.065 -1.115 15.352 1.00 98.00 115 ASP A N 1
ATOM 888 C CA . ASP A 1 115 ? 0.063 -1.828 16.623 1.00 98.00 115 ASP A CA 1
ATOM 889 C C . ASP A 1 115 ? -0.181 -0.889 17.808 1.00 98.00 115 ASP A C 1
ATOM 891 O O . ASP A 1 115 ? -0.923 -1.240 18.723 1.00 98.00 115 ASP A O 1
ATOM 895 N N . ASN A 1 116 ? 0.362 0.332 17.756 1.00 98.06 116 ASN A N 1
ATOM 896 C CA . ASN A 1 116 ? 0.110 1.355 18.767 1.00 98.06 116 ASN A CA 1
ATOM 897 C C . ASN A 1 116 ? -1.369 1.763 18.809 1.00 98.06 116 ASN A C 1
ATOM 899 O O . ASN A 1 116 ? -1.951 1.807 19.888 1.00 98.06 116 ASN A O 1
ATOM 903 N N . LEU A 1 117 ? -1.991 2.038 17.655 1.00 97.56 117 LEU A N 1
ATOM 904 C CA . LEU A 1 117 ? -3.409 2.417 17.589 1.00 97.56 117 LEU A CA 1
ATOM 905 C C . LEU A 1 117 ? -4.317 1.314 18.163 1.00 97.56 117 LEU A C 1
ATOM 907 O O . LEU A 1 117 ? -5.300 1.606 18.844 1.00 97.56 117 LEU A O 1
ATOM 911 N N . ARG A 1 118 ? -3.963 0.044 17.931 1.00 96.94 118 ARG A N 1
ATOM 912 C CA . ARG A 1 118 ? -4.707 -1.130 18.414 1.00 96.94 118 ARG A CA 1
ATOM 913 C C . ARG A 1 118 ? -4.621 -1.351 19.925 1.00 96.94 118 ARG A C 1
ATOM 915 O O . ARG A 1 118 ? -5.412 -2.138 20.442 1.00 96.94 118 ARG A O 1
ATOM 922 N N . LEU A 1 119 ? -3.708 -0.677 20.631 1.00 96.12 119 LEU A N 1
ATOM 923 C CA . LEU A 1 119 ? -3.672 -0.701 22.099 1.00 96.12 119 LEU A CA 1
ATOM 924 C C . LEU A 1 119 ? -4.909 -0.024 22.697 1.00 96.12 119 LEU A C 1
ATOM 926 O O . LEU A 1 119 ? -5.481 -0.544 23.653 1.00 96.12 119 LEU A O 1
ATOM 930 N N . ASP A 1 120 ? -5.325 1.099 22.109 1.00 95.81 120 ASP A N 1
ATOM 931 C CA . ASP A 1 120 ? -6.479 1.879 22.564 1.00 95.81 120 ASP A CA 1
ATOM 932 C C . ASP A 1 120 ? -7.766 1.491 21.818 1.00 95.81 120 ASP A C 1
ATOM 934 O O . ASP A 1 120 ? -8.850 1.484 22.402 1.00 95.81 120 ASP A O 1
ATOM 938 N N . PHE A 1 121 ? -7.646 1.103 20.542 1.00 97.00 121 PHE A N 1
ATOM 939 C CA . PHE A 1 121 ? -8.763 0.703 19.682 1.00 97.00 121 PHE A CA 1
ATOM 940 C C . PHE A 1 121 ? -8.548 -0.706 19.113 1.00 97.00 121 PHE A C 1
ATOM 942 O O . PHE A 1 121 ? -8.096 -0.850 17.972 1.00 97.00 121 PHE A O 1
ATOM 949 N N . PRO A 1 122 ? -8.867 -1.765 19.880 1.00 96.25 122 PRO A N 1
ATOM 950 C CA . PRO A 1 122 ? -8.683 -3.138 19.431 1.00 96.25 122 PRO A CA 1
ATOM 951 C C . PRO A 1 122 ? -9.444 -3.420 18.131 1.00 96.25 122 PRO A C 1
ATOM 953 O O . PRO A 1 122 ? -10.667 -3.315 18.065 1.00 96.25 122 PRO A O 1
ATOM 956 N N . LEU A 1 123 ? -8.699 -3.810 17.099 1.00 95.50 123 LEU A N 1
ATOM 957 C CA . LEU A 1 123 ? -9.212 -4.180 15.784 1.00 95.50 123 LEU A CA 1
ATOM 958 C C . LEU A 1 123 ? -8.622 -5.528 15.391 1.00 95.50 123 LEU A C 1
ATOM 960 O O . LEU A 1 123 ? -7.404 -5.702 15.428 1.00 95.50 123 LEU A O 1
ATOM 964 N N . ASP A 1 124 ? -9.469 -6.478 15.018 1.00 95.38 124 ASP A N 1
ATOM 965 C CA . ASP A 1 124 ? -9.033 -7.749 14.443 1.00 95.38 124 ASP A CA 1
ATOM 966 C C . ASP A 1 124 ? -8.588 -7.541 12.982 1.00 95.38 124 ASP A C 1
ATOM 968 O O . ASP A 1 124 ? -9.064 -6.601 12.337 1.00 95.38 124 ASP A O 1
ATOM 972 N N . PRO A 1 125 ? -7.690 -8.377 12.431 1.00 95.62 125 PRO A N 1
ATOM 973 C CA . PRO A 1 125 ? -7.249 -8.278 11.036 1.00 95.62 125 PRO A CA 1
ATOM 974 C C . PRO A 1 125 ? -8.385 -8.152 10.008 1.00 95.62 125 PRO A C 1
ATOM 976 O O . PRO A 1 125 ? -8.275 -7.421 9.021 1.00 95.62 125 PRO A O 1
ATOM 979 N N . GLU A 1 126 ? -9.506 -8.831 10.234 1.00 95.19 126 GLU A N 1
ATOM 980 C CA . GLU A 1 126 ? -10.691 -8.821 9.370 1.00 95.19 126 GLU A CA 1
ATOM 981 C C . GLU A 1 126 ? -11.374 -7.448 9.336 1.00 95.19 126 GLU A C 1
ATOM 983 O O . GLU A 1 126 ? -12.041 -7.123 8.358 1.00 95.19 126 GLU A O 1
ATOM 988 N N . LYS A 1 127 ? -11.157 -6.613 10.360 1.00 96.69 127 LYS A N 1
ATOM 989 C CA . LYS A 1 127 ? -11.720 -5.261 10.463 1.00 96.69 127 LYS A CA 1
ATOM 990 C C . LYS A 1 127 ? -10.852 -4.181 9.814 1.00 96.69 127 LYS A C 1
ATOM 992 O O . LYS A 1 127 ? -11.223 -3.007 9.825 1.00 96.69 127 LYS A O 1
ATOM 997 N N . ILE A 1 128 ? -9.689 -4.554 9.278 1.00 98.06 128 ILE A N 1
ATOM 998 C CA . ILE A 1 128 ? -8.726 -3.625 8.682 1.00 98.06 128 ILE A CA 1
ATOM 999 C C . ILE A 1 128 ? -8.712 -3.819 7.165 1.00 98.06 128 ILE A C 1
ATOM 1001 O O . ILE A 1 128 ? -8.262 -4.848 6.665 1.00 98.06 128 ILE A O 1
ATOM 1005 N N . VAL A 1 129 ? -9.171 -2.819 6.425 1.00 98.50 129 VAL A N 1
ATOM 1006 C CA . VAL A 1 129 ? -9.076 -2.754 4.963 1.00 98.50 129 VAL A CA 1
ATOM 1007 C C . VAL A 1 129 ? -7.794 -2.022 4.591 1.00 98.50 129 VAL A C 1
ATOM 1009 O O . VAL A 1 129 ? -7.519 -0.946 5.118 1.00 98.50 129 VAL A O 1
ATOM 1012 N N . ILE A 1 130 ? -7.006 -2.593 3.681 1.00 98.50 130 ILE A N 1
ATOM 1013 C CA . ILE A 1 130 ? -5.722 -2.029 3.251 1.00 98.50 130 ILE A CA 1
ATOM 1014 C C . ILE A 1 130 ? -5.651 -2.085 1.728 1.00 98.50 130 ILE A C 1
ATOM 1016 O O . ILE A 1 130 ? -5.770 -3.158 1.136 1.00 98.50 130 ILE A O 1
ATOM 1020 N N . VAL A 1 131 ? -5.435 -0.933 1.103 1.00 98.19 131 VAL A N 1
ATOM 1021 C CA . VAL A 1 131 ? -5.300 -0.772 -0.349 1.00 98.19 131 VAL A CA 1
ATOM 1022 C C . VAL A 1 131 ? -3.987 -0.036 -0.624 1.00 98.19 131 VAL A C 1
ATOM 1024 O O . VAL A 1 131 ? -3.688 0.906 0.106 1.00 98.19 131 VAL A O 1
ATOM 1027 N N . PRO A 1 132 ? -3.181 -0.445 -1.621 1.00 98.19 132 PRO A N 1
ATOM 1028 C CA . PRO A 1 132 ? -1.958 0.275 -1.962 1.00 98.19 132 PRO A CA 1
ATOM 1029 C C . PRO A 1 132 ? -2.254 1.559 -2.744 1.00 98.19 132 PRO A C 1
ATOM 1031 O O . PRO A 1 132 ? -3.179 1.603 -3.558 1.00 98.19 132 PRO A O 1
ATOM 1034 N N . GLY A 1 133 ? -1.412 2.571 -2.546 1.00 97.00 133 GLY A N 1
ATOM 1035 C CA . GLY A 1 133 ? -1.325 3.752 -3.403 1.00 97.00 133 GLY A CA 1
ATOM 1036 C C . GLY A 1 133 ? -0.098 3.734 -4.322 1.00 97.00 133 GLY A C 1
ATOM 1037 O O . GLY A 1 133 ? 0.598 2.723 -4.467 1.00 97.00 133 GLY A O 1
ATOM 1038 N N . ASN A 1 134 ? 0.187 4.862 -4.972 1.00 96.00 134 ASN A N 1
ATOM 1039 C CA . ASN A 1 134 ? 1.333 4.993 -5.877 1.00 96.00 134 ASN A CA 1
ATOM 1040 C C . ASN A 1 134 ? 2.680 5.126 -5.155 1.00 96.00 134 ASN A C 1
ATOM 1042 O O . ASN A 1 134 ? 3.715 4.874 -5.775 1.00 96.00 134 ASN A O 1
ATOM 1046 N N . HIS A 1 135 ? 2.688 5.499 -3.876 1.00 97.12 135 HIS A N 1
ATOM 1047 C CA . HIS A 1 135 ? 3.884 5.479 -3.031 1.00 97.12 135 HIS A CA 1
ATOM 1048 C C . HIS A 1 135 ? 4.143 4.112 -2.387 1.00 97.12 135 HIS A C 1
ATOM 1050 O O . HIS A 1 135 ? 5.238 3.866 -1.884 1.00 97.12 135 HIS A O 1
ATOM 1056 N N . ASP A 1 136 ? 3.182 3.188 -2.480 1.00 97.94 136 ASP A N 1
ATOM 1057 C CA . ASP A 1 136 ? 3.311 1.822 -1.968 1.00 97.94 136 ASP A CA 1
ATOM 1058 C C . ASP A 1 136 ? 3.976 0.844 -2.955 1.00 97.94 136 ASP A C 1
ATOM 1060 O O . ASP A 1 136 ? 4.188 -0.329 -2.632 1.00 97.94 136 ASP A O 1
ATOM 1064 N N . LEU A 1 137 ? 4.386 1.317 -4.138 1.00 96.00 137 LEU A N 1
ATOM 1065 C CA . LEU A 1 137 ? 5.244 0.573 -5.064 1.00 96.00 137 LEU A CA 1
ATOM 1066 C C . LEU A 1 137 ? 6.697 1.052 -4.993 1.00 96.00 137 LEU A C 1
ATOM 1068 O O . LEU A 1 137 ? 6.990 2.246 -5.025 1.00 96.00 137 LEU A O 1
ATOM 1072 N N . ASN A 1 138 ? 7.638 0.115 -4.982 1.00 98.06 138 ASN A N 1
ATOM 1073 C CA . ASN A 1 138 ? 9.059 0.432 -4.943 1.00 98.06 138 ASN A CA 1
ATOM 1074 C C . ASN A 1 138 ? 9.611 0.683 -6.355 1.00 98.06 138 ASN A C 1
ATOM 1076 O O . ASN A 1 138 ? 9.599 -0.199 -7.221 1.00 98.06 138 ASN A O 1
ATOM 1080 N N . TRP A 1 139 ? 10.147 1.881 -6.591 1.00 95.44 139 TRP A N 1
ATOM 1081 C CA . TRP A 1 139 ? 10.599 2.301 -7.922 1.00 95.44 139 TRP A CA 1
ATOM 1082 C C . TRP A 1 139 ? 11.844 1.543 -8.404 1.00 95.44 139 TRP A C 1
ATOM 1084 O O . TRP A 1 139 ? 11.973 1.274 -9.599 1.00 95.44 139 TRP A O 1
ATOM 1094 N N . GLU A 1 140 ? 12.739 1.146 -7.496 1.00 96.75 140 GLU A N 1
ATOM 1095 C CA . GLU A 1 140 ? 13.937 0.372 -7.844 1.00 96.75 140 GLU A CA 1
ATOM 1096 C C . GLU A 1 140 ? 13.595 -1.075 -8.216 1.00 96.75 140 GLU A C 1
ATOM 1098 O O . GLU A 1 140 ? 14.218 -1.656 -9.107 1.00 96.75 140 GLU A O 1
ATOM 1103 N N . LEU A 1 141 ? 12.598 -1.677 -7.561 1.00 97.06 141 LEU A N 1
ATOM 1104 C CA . LEU A 1 141 ? 12.043 -2.968 -7.983 1.00 97.06 141 LEU A CA 1
ATOM 1105 C C . LEU A 1 141 ? 11.319 -2.838 -9.324 1.00 97.06 141 LEU A C 1
ATOM 1107 O O . LEU A 1 141 ? 11.539 -3.661 -10.210 1.00 97.06 141 LEU A O 1
ATOM 1111 N N . ALA A 1 142 ? 10.539 -1.770 -9.515 1.00 96.19 142 ALA A N 1
ATOM 1112 C CA . ALA A 1 142 ? 9.865 -1.510 -10.782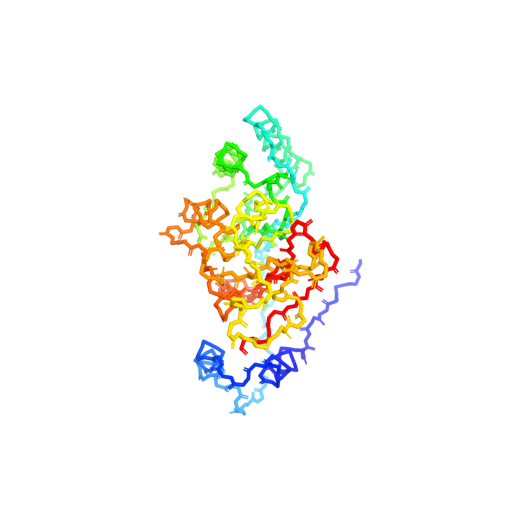 1.00 96.19 142 ALA A CA 1
ATOM 1113 C C . ALA A 1 142 ? 10.868 -1.391 -11.942 1.00 96.19 142 ALA A C 1
ATOM 1115 O O . ALA A 1 142 ? 10.669 -2.002 -12.989 1.00 96.19 142 ALA A O 1
ATOM 1116 N N . LYS A 1 143 ? 11.988 -0.686 -11.736 1.00 96.06 143 LYS A N 1
ATOM 1117 C CA . LYS A 1 143 ? 13.090 -0.581 -12.705 1.00 96.06 143 LYS A CA 1
ATOM 1118 C C . LYS A 1 143 ? 13.778 -1.922 -12.970 1.00 96.06 143 LYS A C 1
ATOM 1120 O O . LYS A 1 143 ? 14.066 -2.241 -14.120 1.00 96.06 143 LYS A O 1
ATOM 1125 N N . ARG A 1 144 ? 14.014 -2.731 -11.930 1.00 96.00 144 ARG A N 1
ATOM 1126 C CA . ARG A 1 144 ? 14.551 -4.103 -12.059 1.00 96.00 144 ARG A CA 1
ATOM 1127 C C . ARG A 1 144 ? 13.606 -5.057 -12.798 1.00 96.00 144 ARG A C 1
ATOM 1129 O O . ARG A 1 144 ? 14.061 -6.086 -13.294 1.00 96.00 144 ARG A O 1
ATOM 1136 N N . GLY A 1 145 ? 12.329 -4.697 -12.914 1.00 95.94 145 GLY A N 1
ATOM 1137 C CA . GLY A 1 145 ? 11.347 -5.357 -13.770 1.00 95.94 145 GLY A CA 1
ATOM 1138 C C . GLY A 1 145 ? 11.601 -5.206 -15.270 1.00 95.94 145 GLY A C 1
ATOM 1139 O O . GLY A 1 145 ? 10.890 -5.820 -16.052 1.00 95.94 145 GLY A O 1
ATOM 1140 N N . TYR A 1 146 ? 12.596 -4.421 -15.689 1.00 96.06 146 TYR A N 1
ATOM 1141 C CA . TYR A 1 146 ? 12.919 -4.208 -17.095 1.00 96.06 146 TYR A CA 1
ATOM 1142 C C . TYR A 1 146 ? 14.305 -4.745 -17.457 1.00 96.06 146 TYR A C 1
ATOM 1144 O O . TYR A 1 146 ? 15.316 -4.372 -16.854 1.00 96.06 146 TYR A O 1
ATOM 1152 N N . GLN A 1 147 ? 14.364 -5.570 -18.499 1.00 94.31 147 GLN A N 1
ATOM 1153 C CA . GLN A 1 147 ? 15.596 -6.115 -19.059 1.00 94.31 147 GLN A CA 1
ATOM 1154 C C . GLN A 1 147 ? 16.056 -5.284 -20.257 1.00 94.31 147 GLN A C 1
ATOM 1156 O O . GLN A 1 147 ? 15.280 -5.046 -21.175 1.00 94.31 147 GLN A O 1
ATOM 1161 N N . LEU A 1 148 ? 17.321 -4.861 -20.254 1.00 94.81 148 LEU A N 1
ATOM 1162 C CA . LEU A 1 148 ? 17.941 -4.179 -21.391 1.00 94.81 148 LEU A CA 1
ATOM 1163 C C . LEU A 1 148 ? 18.296 -5.200 -22.482 1.00 94.81 148 LEU A C 1
ATOM 1165 O O . LEU A 1 148 ? 18.915 -6.218 -22.167 1.00 94.81 148 LEU A O 1
ATOM 1169 N N . LEU A 1 149 ? 17.909 -4.920 -23.723 1.00 93.88 149 LEU A N 1
ATOM 1170 C CA . LEU A 1 149 ? 18.112 -5.770 -24.895 1.00 93.88 149 LEU A CA 1
ATOM 1171 C C . LEU A 1 149 ? 18.443 -4.907 -26.117 1.00 93.88 149 LEU A C 1
ATOM 1173 O O . LEU A 1 149 ? 17.926 -3.792 -26.251 1.00 93.88 149 LEU A O 1
ATOM 1177 N N . ASP A 1 150 ? 19.250 -5.449 -27.024 1.00 93.50 150 ASP A N 1
ATOM 1178 C CA . ASP A 1 150 ? 19.346 -4.918 -28.379 1.00 93.50 150 ASP A CA 1
ATOM 1179 C C . ASP A 1 150 ? 18.044 -5.236 -29.131 1.00 93.50 150 ASP A C 1
ATOM 1181 O O . ASP A 1 150 ? 17.459 -6.311 -28.982 1.00 93.50 150 ASP A O 1
ATOM 1185 N N . LEU A 1 151 ? 17.545 -4.280 -29.917 1.00 89.56 151 LEU A N 1
ATOM 1186 C CA . LEU A 1 151 ? 16.261 -4.403 -30.616 1.00 89.56 151 LEU A CA 1
ATOM 1187 C C . LEU A 1 151 ? 16.267 -5.567 -31.621 1.00 89.56 151 LEU A C 1
ATOM 1189 O O . LEU A 1 151 ? 15.225 -6.170 -31.856 1.00 89.56 151 LEU A O 1
ATOM 1193 N N . GLU A 1 152 ? 17.431 -5.887 -32.193 1.00 91.69 152 GLU A N 1
ATOM 1194 C CA . GLU A 1 152 ? 17.605 -7.020 -33.109 1.00 91.69 152 GLU A CA 1
ATOM 1195 C C . GLU A 1 152 ? 17.474 -8.387 -32.425 1.00 91.69 152 GLU A C 1
ATOM 1197 O O . GLU A 1 152 ? 17.052 -9.342 -33.072 1.00 91.69 152 GLU A O 1
ATOM 1202 N N . ASP A 1 153 ? 17.759 -8.456 -31.122 1.00 90.69 153 ASP A N 1
ATOM 1203 C CA . ASP A 1 153 ? 17.654 -9.670 -30.307 1.00 90.69 153 ASP A CA 1
ATOM 1204 C C . ASP A 1 153 ? 16.251 -9.847 -29.694 1.00 90.69 153 ASP A C 1
ATOM 1206 O O . ASP A 1 153 ? 15.976 -10.836 -29.007 1.00 90.69 153 ASP A O 1
ATOM 1210 N N . TYR A 1 154 ? 15.346 -8.882 -29.891 1.00 90.75 154 TYR A N 1
ATOM 1211 C CA . TYR A 1 154 ? 13.991 -8.951 -29.359 1.00 90.75 154 TYR A CA 1
ATOM 1212 C C . TYR A 1 154 ? 13.033 -9.629 -30.344 1.00 90.75 154 TYR A C 1
ATOM 1214 O O . TYR A 1 154 ? 12.504 -9.012 -31.265 1.00 90.75 154 TYR A O 1
ATOM 1222 N N . ASP A 1 155 ? 12.725 -10.897 -30.074 1.00 85.25 155 ASP A N 1
ATOM 1223 C CA . ASP A 1 155 ? 11.801 -11.710 -30.881 1.00 85.25 155 ASP A CA 1
ATOM 1224 C C . ASP A 1 155 ? 10.313 -11.294 -30.764 1.00 85.25 155 ASP A C 1
ATOM 1226 O O . ASP A 1 155 ? 9.437 -11.850 -31.435 1.00 85.25 155 ASP A O 1
ATOM 1230 N N . GLY A 1 156 ? 9.987 -10.342 -29.882 1.00 82.69 156 GLY A N 1
ATOM 1231 C CA . GLY A 1 156 ? 8.618 -9.908 -29.601 1.00 82.69 156 GLY A CA 1
ATOM 1232 C C . GLY A 1 156 ? 8.155 -8.706 -30.430 1.00 82.69 156 GLY A C 1
ATOM 1233 O O . GLY A 1 156 ? 8.935 -7.970 -31.026 1.00 82.69 156 GLY A O 1
ATOM 1234 N N . LYS A 1 157 ? 6.840 -8.453 -30.429 1.00 80.94 157 LYS A N 1
ATOM 1235 C CA . LYS A 1 157 ? 6.295 -7.175 -30.909 1.00 80.94 157 LYS A CA 1
ATOM 1236 C C . LYS A 1 157 ? 6.235 -6.192 -29.739 1.00 80.94 157 LYS A C 1
ATOM 1238 O O . LYS A 1 157 ? 5.587 -6.529 -28.746 1.00 80.94 157 LYS A O 1
ATOM 1243 N N . PRO A 1 158 ? 6.835 -4.992 -29.846 1.00 76.94 158 PRO A N 1
ATOM 1244 C CA . PRO A 1 158 ? 6.739 -3.983 -28.801 1.00 76.94 158 PRO A CA 1
ATOM 1245 C C . PRO A 1 158 ? 5.269 -3.657 -28.514 1.00 76.94 158 PRO A C 1
ATOM 1247 O O . PRO A 1 158 ? 4.535 -3.197 -29.390 1.00 76.94 158 PRO A O 1
ATOM 1250 N N . LYS A 1 159 ? 4.820 -3.949 -27.292 1.00 84.81 159 LYS A N 1
ATOM 1251 C CA . LYS A 1 159 ? 3.474 -3.616 -26.814 1.00 84.81 159 LYS A CA 1
ATOM 1252 C C . LYS A 1 159 ? 3.556 -2.326 -26.012 1.00 84.81 159 LYS A C 1
ATOM 1254 O O . LYS A 1 159 ? 4.384 -2.217 -25.111 1.00 84.81 159 LYS A O 1
ATOM 1259 N N . GLU A 1 160 ? 2.698 -1.362 -26.324 1.00 84.12 160 GLU A N 1
ATOM 1260 C CA . GLU A 1 160 ? 2.687 -0.064 -25.650 1.00 84.12 160 GLU A CA 1
ATOM 1261 C C . GLU A 1 160 ? 2.620 -0.218 -24.122 1.00 84.12 160 GLU A C 1
ATOM 1263 O O . GLU A 1 160 ? 1.763 -0.915 -23.574 1.00 84.12 160 GLU A O 1
ATOM 1268 N N . GLY A 1 161 ? 3.566 0.420 -23.434 1.00 84.81 161 GLY A N 1
ATOM 1269 C CA . GLY A 1 161 ? 3.717 0.347 -21.984 1.00 84.81 161 GLY A CA 1
ATOM 1270 C C . GLY A 1 161 ? 4.360 -0.927 -21.435 1.00 84.81 161 GLY A C 1
ATOM 1271 O O . GLY A 1 161 ? 4.467 -1.042 -20.224 1.00 84.81 161 GLY A O 1
ATOM 1272 N N . HIS A 1 162 ? 4.811 -1.860 -22.277 1.00 89.38 162 HIS A N 1
ATOM 1273 C CA . HIS A 1 162 ? 5.596 -3.035 -21.862 1.00 89.38 162 HIS A CA 1
ATOM 1274 C C . HIS A 1 162 ? 7.070 -2.949 -22.295 1.00 89.38 162 HIS A C 1
ATOM 1276 O O . HIS A 1 162 ? 7.838 -3.891 -22.101 1.00 89.38 162 HIS A O 1
ATOM 1282 N N . TYR A 1 163 ? 7.481 -1.824 -22.879 1.00 92.50 163 TYR A N 1
ATOM 1283 C CA . TYR A 1 163 ? 8.875 -1.540 -23.188 1.00 92.50 163 TYR A CA 1
ATOM 1284 C C . TYR A 1 163 ? 9.179 -0.046 -23.038 1.00 92.50 163 TYR A C 1
ATOM 1286 O O . TYR A 1 163 ? 8.269 0.784 -23.048 1.00 92.50 163 TYR A O 1
ATOM 1294 N N . ILE A 1 164 ? 10.464 0.276 -22.910 1.00 92.94 164 ILE A N 1
ATOM 1295 C CA . ILE A 1 164 ? 11.008 1.635 -22.910 1.00 92.94 164 ILE A CA 1
ATOM 1296 C C . ILE A 1 164 ? 12.078 1.690 -23.999 1.00 92.94 164 ILE A C 1
ATOM 1298 O O . ILE A 1 164 ? 12.962 0.835 -24.043 1.00 92.94 164 ILE A O 1
ATOM 1302 N N . GLU A 1 165 ? 12.000 2.674 -24.887 1.00 92.94 165 GLU A N 1
ATOM 1303 C CA . GLU A 1 165 ? 13.047 2.925 -25.877 1.00 92.94 165 GLU A CA 1
ATOM 1304 C C . GLU A 1 165 ? 14.186 3.723 -25.227 1.00 92.94 165 GLU A C 1
ATOM 1306 O O . GLU A 1 165 ? 13.969 4.826 -24.728 1.00 92.94 165 GLU A O 1
ATOM 1311 N N . GLU A 1 166 ? 15.395 3.158 -25.203 1.00 92.44 166 GLU A N 1
ATOM 1312 C CA . GLU A 1 166 ? 16.594 3.832 -24.677 1.00 92.44 166 GLU A CA 1
ATOM 1313 C C . GLU A 1 166 ? 17.378 4.512 -25.807 1.00 92.44 166 GLU A C 1
ATOM 1315 O O . GLU A 1 166 ? 17.950 5.589 -25.632 1.00 92.44 166 GLU A O 1
ATOM 1320 N N . SER A 1 167 ? 17.413 3.875 -26.982 1.00 92.62 167 SER A N 1
ATOM 1321 C CA . SER A 1 167 ? 17.994 4.402 -28.219 1.00 92.62 167 SER A CA 1
ATOM 1322 C C . SER A 1 167 ? 17.417 3.653 -29.435 1.00 92.62 167 SER A C 1
ATOM 1324 O O . SER A 1 167 ? 16.771 2.622 -29.240 1.00 92.62 167 SER A O 1
ATOM 1326 N N . PRO A 1 168 ? 17.701 4.071 -30.687 1.00 92.00 168 PRO A N 1
ATOM 1327 C CA . PRO A 1 168 ? 17.147 3.424 -31.883 1.00 92.00 168 PRO A CA 1
ATOM 1328 C C . PRO A 1 168 ? 17.377 1.907 -31.990 1.00 92.00 168 PRO A C 1
ATOM 1330 O O . PRO A 1 168 ? 16.598 1.227 -32.647 1.00 92.00 168 PRO A O 1
ATOM 1333 N N . ASN A 1 169 ? 18.430 1.381 -31.355 1.00 92.62 169 ASN A N 1
ATOM 1334 C CA . ASN A 1 169 ? 18.782 -0.041 -31.402 1.00 92.62 169 ASN A CA 1
ATOM 1335 C C . ASN A 1 169 ? 18.715 -0.727 -30.032 1.00 92.62 169 ASN A C 1
ATOM 1337 O O . ASN A 1 169 ? 19.053 -1.899 -29.945 1.00 92.62 169 ASN A O 1
ATOM 1341 N N . VAL A 1 170 ? 18.313 -0.025 -28.967 1.00 94.00 170 VAL A N 1
ATOM 1342 C CA . VAL A 1 170 ? 18.342 -0.561 -27.597 1.00 94.00 170 VAL A CA 1
ATOM 1343 C C . VAL A 1 170 ? 17.027 -0.260 -26.900 1.00 94.00 170 VAL A C 1
ATOM 1345 O O . VAL A 1 170 ? 16.609 0.897 -26.801 1.00 94.00 170 VAL A O 1
ATOM 1348 N N . ILE A 1 171 ? 16.410 -1.303 -26.359 1.00 94.69 171 ILE A N 1
ATOM 1349 C CA . ILE A 1 171 ? 15.151 -1.218 -25.628 1.00 94.69 171 ILE A CA 1
ATOM 1350 C C . ILE A 1 171 ? 15.276 -1.864 -24.252 1.00 94.69 171 ILE A C 1
ATOM 1352 O O . ILE A 1 171 ? 16.109 -2.733 -24.001 1.00 94.69 171 ILE A O 1
ATOM 1356 N N . ARG A 1 172 ? 14.403 -1.454 -23.342 1.00 95.06 172 ARG A N 1
ATOM 1357 C CA . ARG A 1 172 ? 14.130 -2.158 -22.095 1.00 95.06 172 ARG A CA 1
ATOM 1358 C C . ARG A 1 172 ? 12.783 -2.843 -22.200 1.00 95.06 172 ARG A C 1
ATOM 1360 O O . ARG A 1 172 ? 11.780 -2.159 -22.357 1.00 95.06 172 ARG A O 1
ATOM 1367 N N . VAL A 1 173 ? 12.742 -4.160 -22.066 1.00 94.44 173 VAL A N 1
ATOM 1368 C CA . VAL A 1 173 ? 11.505 -4.950 -22.124 1.00 94.44 173 VAL A CA 1
ATOM 1369 C C . VAL A 1 173 ? 11.091 -5.356 -20.718 1.00 94.44 173 VAL A C 1
ATOM 1371 O O . VAL A 1 173 ? 11.924 -5.788 -19.919 1.00 94.44 173 VAL A O 1
ATOM 1374 N N . ARG A 1 174 ? 9.806 -5.199 -20.405 1.00 94.69 174 ARG A N 1
ATOM 1375 C CA . ARG A 1 174 ? 9.234 -5.559 -19.110 1.00 94.69 174 ARG A CA 1
ATOM 1376 C C . ARG A 1 174 ? 9.150 -7.083 -18.956 1.00 94.69 174 ARG A C 1
ATOM 1378 O O . ARG A 1 174 ? 8.570 -7.773 -19.788 1.00 94.69 174 ARG A O 1
ATOM 1385 N N . ASP A 1 175 ? 9.696 -7.588 -17.858 1.00 94.56 175 ASP A N 1
ATOM 1386 C CA . ASP A 1 175 ? 9.487 -8.937 -17.333 1.00 94.56 175 ASP A CA 1
ATOM 1387 C C . ASP A 1 175 ? 8.343 -8.858 -16.318 1.00 94.56 175 ASP A C 1
ATOM 1389 O O . ASP A 1 175 ? 8.522 -8.301 -15.237 1.00 94.56 175 ASP A O 1
ATOM 1393 N N . GLU A 1 176 ? 7.156 -9.363 -16.666 1.00 93.31 176 GLU A N 1
ATOM 1394 C CA . GLU A 1 176 ? 5.949 -9.202 -15.837 1.00 93.31 176 GLU A CA 1
ATOM 1395 C C . GLU A 1 176 ? 6.112 -9.775 -14.423 1.00 93.31 176 GLU A C 1
ATOM 1397 O O . GLU A 1 176 ? 5.715 -9.136 -13.447 1.00 93.31 176 GLU A O 1
ATOM 1402 N N . ALA A 1 177 ? 6.768 -10.932 -14.291 1.00 94.62 177 ALA A N 1
ATOM 1403 C CA . ALA A 1 177 ? 6.969 -11.579 -12.998 1.00 94.62 177 ALA A CA 1
ATOM 1404 C C . ALA A 1 177 ? 7.857 -10.729 -12.079 1.00 94.62 177 ALA A C 1
ATOM 1406 O O . ALA A 1 177 ? 7.563 -10.589 -10.890 1.00 94.62 177 ALA A O 1
ATOM 1407 N N . LYS A 1 178 ? 8.923 -10.121 -12.620 1.00 96.31 178 LYS A N 1
ATOM 1408 C CA . LYS A 1 178 ? 9.767 -9.173 -11.869 1.00 96.31 178 LYS A CA 1
ATOM 1409 C C . LYS A 1 178 ? 9.080 -7.828 -11.667 1.00 96.31 178 LYS A C 1
ATOM 1411 O O . LYS A 1 178 ? 9.241 -7.220 -10.614 1.00 96.31 178 LYS A O 1
ATOM 1416 N N . TYR A 1 179 ? 8.321 -7.361 -12.651 1.00 96.06 179 TYR A N 1
ATOM 1417 C CA . TYR A 1 179 ? 7.618 -6.087 -12.600 1.00 96.06 179 TYR A CA 1
ATOM 1418 C C . TYR A 1 179 ? 6.620 -6.071 -11.442 1.00 96.06 179 TYR A C 1
ATOM 1420 O O . TYR A 1 179 ? 6.637 -5.134 -10.637 1.00 96.06 179 TYR A O 1
ATOM 1428 N N . GLN A 1 180 ? 5.817 -7.129 -11.294 1.00 96.56 180 GLN A N 1
ATOM 1429 C CA . GLN A 1 180 ? 4.877 -7.325 -10.183 1.00 96.56 180 GLN A CA 1
ATOM 1430 C C . GLN A 1 180 ? 5.535 -7.226 -8.795 1.00 96.56 180 GLN A C 1
ATOM 1432 O O . GLN A 1 180 ? 4.902 -6.742 -7.855 1.00 96.56 180 GLN A O 1
ATOM 1437 N N . GLN A 1 181 ? 6.825 -7.566 -8.665 1.00 97.69 181 GLN A N 1
ATOM 1438 C CA . GLN A 1 181 ? 7.561 -7.474 -7.394 1.00 97.69 181 GLN A CA 1
ATOM 1439 C C . GLN A 1 181 ? 7.717 -6.047 -6.863 1.00 97.69 181 GLN A C 1
ATOM 1441 O O . GLN A 1 181 ? 8.123 -5.879 -5.717 1.00 97.69 181 GLN A O 1
ATOM 1446 N N . ARG A 1 182 ? 7.369 -5.001 -7.622 1.00 97.56 182 ARG A N 1
ATOM 1447 C CA . ARG A 1 182 ? 7.360 -3.628 -7.087 1.00 97.56 182 ARG A CA 1
ATOM 1448 C C . ARG A 1 182 ? 6.444 -3.447 -5.873 1.00 97.56 182 ARG A C 1
ATOM 1450 O O . ARG A 1 182 ? 6.714 -2.566 -5.070 1.00 97.56 182 ARG A O 1
ATOM 1457 N N . PHE A 1 183 ? 5.428 -4.296 -5.710 1.00 98.31 183 PHE A N 1
ATOM 1458 C CA . PHE A 1 183 ? 4.557 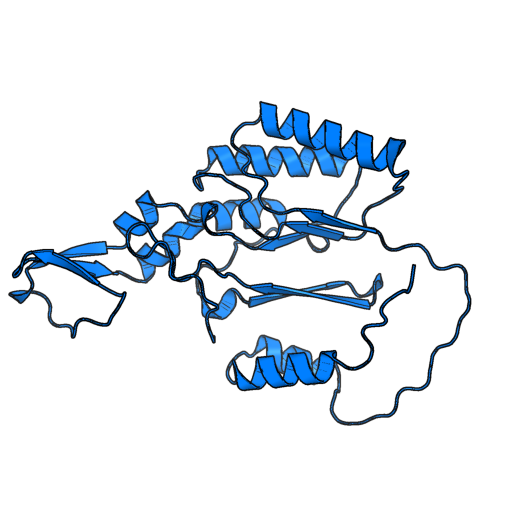-4.324 -4.528 1.00 98.31 183 PHE A CA 1
ATOM 1459 C C . PHE A 1 183 ? 4.992 -5.352 -3.470 1.00 98.31 183 PHE A C 1
ATOM 1461 O O . PHE A 1 183 ? 4.255 -5.589 -2.520 1.00 98.31 183 PHE A O 1
ATOM 1468 N N . ALA A 1 184 ? 6.163 -5.989 -3.595 1.00 98.44 184 ALA A N 1
ATOM 1469 C CA . ALA A 1 184 ? 6.576 -7.057 -2.679 1.00 98.44 184 ALA A CA 1
ATOM 1470 C C . ALA A 1 184 ? 6.652 -6.588 -1.215 1.00 98.44 184 ALA A C 1
ATOM 1472 O O . ALA A 1 184 ? 6.216 -7.301 -0.315 1.00 98.44 184 ALA A O 1
ATOM 1473 N N . HIS A 1 185 ? 7.151 -5.372 -0.978 1.00 98.69 185 HIS A N 1
ATOM 1474 C CA . HIS A 1 185 ? 7.236 -4.799 0.367 1.00 98.69 185 HIS A CA 1
ATOM 1475 C C . HIS A 1 185 ? 5.847 -4.495 0.947 1.00 98.69 185 HIS A C 1
ATOM 1477 O O . HIS A 1 185 ? 5.553 -4.909 2.067 1.00 98.69 185 HIS A O 1
ATOM 1483 N N . PHE A 1 186 ? 4.953 -3.902 0.150 1.00 98.69 186 PHE A N 1
ATOM 1484 C CA . PHE A 1 186 ? 3.548 -3.728 0.522 1.00 98.69 186 PHE A CA 1
ATOM 1485 C C . PHE A 1 186 ? 2.853 -5.069 0.807 1.00 98.69 186 PHE A C 1
ATOM 1487 O O . PHE A 1 186 ? 2.102 -5.196 1.769 1.00 98.69 186 PHE A O 1
ATOM 1494 N N . SER A 1 187 ? 3.129 -6.099 0.006 1.00 98.69 187 SER A N 1
ATOM 1495 C CA . SER A 1 187 ? 2.559 -7.435 0.187 1.00 98.69 187 SER A CA 1
ATOM 1496 C C . SER A 1 187 ? 2.985 -8.085 1.500 1.00 98.69 187 SER A C 1
ATOM 1498 O O . SER A 1 187 ? 2.150 -8.674 2.190 1.00 98.69 187 SER A O 1
ATOM 1500 N N . GLN A 1 188 ? 4.246 -7.904 1.892 1.00 98.62 188 GLN A N 1
ATOM 1501 C CA . GLN A 1 188 ? 4.753 -8.346 3.187 1.00 98.62 188 GLN A CA 1
ATOM 1502 C C . GLN A 1 188 ? 4.120 -7.571 4.353 1.00 98.62 188 GLN A C 1
ATOM 1504 O O . GLN A 1 188 ? 3.736 -8.183 5.348 1.00 98.62 188 GLN A O 1
ATOM 1509 N N . PHE A 1 189 ? 3.965 -6.250 4.226 1.00 98.75 189 PHE A N 1
ATOM 1510 C CA . PHE A 1 189 ? 3.241 -5.435 5.206 1.00 98.75 189 PHE A CA 1
ATOM 1511 C C . PHE A 1 189 ? 1.794 -5.905 5.373 1.00 98.75 189 PHE A C 1
ATOM 1513 O O . PHE A 1 189 ? 1.342 -6.170 6.485 1.00 98.75 189 PHE A O 1
ATOM 1520 N N . TYR A 1 190 ? 1.088 -6.093 4.258 1.00 98.69 190 TYR A N 1
ATOM 1521 C CA . TYR A 1 190 ? -0.272 -6.616 4.249 1.00 98.69 190 TYR A CA 1
ATOM 1522 C C . TYR A 1 190 ? -0.336 -7.987 4.939 1.00 98.69 190 TYR A C 1
ATOM 1524 O O . TYR A 1 190 ? -1.216 -8.203 5.766 1.00 98.69 190 TYR A O 1
ATOM 1532 N N . GLN A 1 191 ? 0.636 -8.878 4.701 1.00 98.50 191 GLN A N 1
ATOM 1533 C CA . GLN A 1 191 ? 0.736 -10.163 5.402 1.00 98.50 191 GLN A CA 1
ATOM 1534 C C . GLN A 1 191 ? 0.916 -10.020 6.910 1.00 98.50 191 GLN A C 1
ATOM 1536 O O . GLN A 1 191 ? 0.294 -10.770 7.662 1.00 98.50 191 GLN A O 1
ATOM 1541 N N . ALA A 1 192 ? 1.747 -9.081 7.358 1.00 98.06 192 ALA A N 1
ATOM 1542 C CA . ALA A 1 192 ? 1.975 -8.855 8.780 1.00 98.06 192 ALA A CA 1
ATOM 1543 C C . ALA A 1 192 ? 0.683 -8.449 9.512 1.00 98.06 192 ALA A C 1
ATOM 1545 O O . ALA A 1 192 ? 0.492 -8.831 10.665 1.00 98.06 192 ALA A O 1
ATOM 1546 N N . ILE A 1 193 ? -0.222 -7.736 8.830 1.00 97.94 193 ILE A N 1
ATOM 1547 C CA . ILE A 1 193 ? -1.500 -7.294 9.403 1.00 97.94 193 ILE A CA 1
ATOM 1548 C C . ILE A 1 193 ? -2.623 -8.317 9.191 1.00 97.94 193 ILE A C 1
ATOM 1550 O O . ILE A 1 193 ? -3.368 -8.607 10.123 1.00 97.94 193 ILE A O 1
ATOM 1554 N N . LYS A 1 194 ? -2.756 -8.863 7.977 1.00 96.56 194 LYS A N 1
ATOM 1555 C CA . LYS A 1 194 ? -3.889 -9.698 7.530 1.00 96.56 194 LYS A CA 1
ATOM 1556 C C . LYS A 1 194 ? -3.618 -11.204 7.608 1.00 96.56 194 LYS A C 1
ATOM 1558 O O . LYS A 1 194 ? -4.508 -11.995 7.322 1.00 96.56 194 LYS A O 1
ATOM 1563 N N . GLY A 1 195 ? -2.396 -11.618 7.943 1.00 96.88 195 GLY A N 1
ATOM 1564 C CA . GLY A 1 195 ? -1.978 -13.025 8.019 1.00 96.88 195 GLY A CA 1
ATOM 1565 C C . GLY A 1 195 ? -1.702 -13.698 6.666 1.00 96.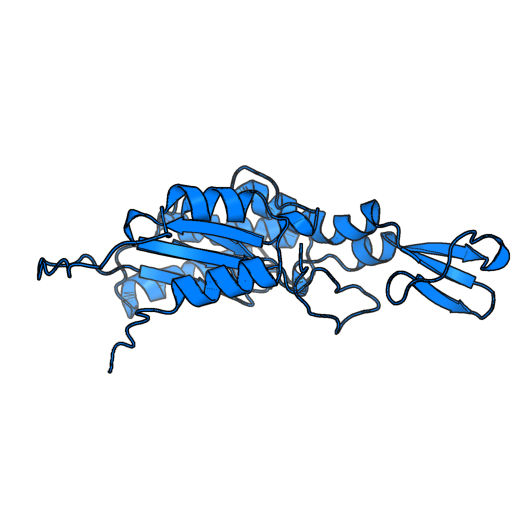88 195 GLY A C 1
ATOM 1566 O O . GLY A 1 195 ? -1.175 -14.809 6.628 1.00 96.88 195 GLY A O 1
ATOM 1567 N N . GLN A 1 196 ? -1.998 -13.026 5.554 1.00 96.56 196 GLN A N 1
ATOM 1568 C CA . GLN A 1 196 ? -1.817 -13.516 4.186 1.00 96.56 196 GLN A CA 1
ATOM 1569 C C . GLN A 1 196 ? -1.256 -12.402 3.299 1.00 96.56 196 GLN A C 1
ATOM 1571 O O . GLN A 1 196 ? -1.613 -11.252 3.526 1.00 96.56 196 GLN A O 1
ATOM 1576 N N . PRO A 1 197 ? -0.386 -12.692 2.320 1.00 98.00 197 PRO A N 1
ATOM 1577 C CA . PRO A 1 197 ? 0.219 -11.662 1.480 1.00 98.00 197 PRO A CA 1
ATOM 1578 C C . PRO A 1 197 ? -0.802 -10.974 0.578 1.00 98.00 197 PRO A C 1
ATOM 1580 O O . PRO A 1 197 ? -1.751 -11.599 0.103 1.00 98.00 197 PRO A O 1
ATOM 1583 N N . TYR A 1 198 ? -0.562 -9.693 0.285 1.00 98.31 198 TYR A N 1
ATOM 1584 C CA . TYR A 1 198 ? -1.303 -9.014 -0.776 1.00 98.31 198 TYR A CA 1
ATOM 1585 C C . TYR A 1 198 ? -0.983 -9.677 -2.125 1.00 98.31 198 TYR A C 1
ATOM 1587 O O . TYR A 1 198 ? 0.204 -9.885 -2.421 1.00 98.31 198 TYR A O 1
ATOM 1595 N N . PRO A 1 199 ? -1.983 -9.998 -2.958 1.00 97.19 199 PRO A N 1
ATOM 1596 C CA . PRO A 1 199 ? -1.740 -10.627 -4.245 1.00 97.19 199 PRO A CA 1
ATOM 1597 C C . PRO A 1 199 ? -0.941 -9.708 -5.173 1.00 97.19 199 PRO A C 1
ATOM 1599 O O . PRO A 1 199 ? -1.270 -8.543 -5.389 1.00 97.19 199 PRO A O 1
ATOM 1602 N N . LEU A 1 200 ? 0.124 -10.253 -5.759 1.00 96.88 200 LEU A N 1
ATOM 1603 C CA . LEU A 1 200 ? 0.913 -9.553 -6.779 1.00 96.88 200 LEU A CA 1
ATOM 1604 C C . LEU A 1 200 ? 0.311 -9.689 -8.184 1.00 96.88 200 LEU A C 1
ATOM 1606 O O . LEU A 1 200 ? 0.618 -8.888 -9.063 1.00 96.88 200 LEU A O 1
ATOM 1610 N N . ASP A 1 201 ? -0.544 -10.692 -8.367 1.00 95.06 201 ASP A N 1
ATOM 1611 C CA . ASP A 1 201 ? -1.328 -10.907 -9.574 1.00 95.06 201 ASP A CA 1
ATOM 1612 C C . ASP A 1 201 ? -2.461 -9.876 -9.668 1.00 95.06 201 ASP A C 1
ATOM 1614 O O . ASP A 1 201 ? -3.283 -9.775 -8.756 1.00 95.06 201 ASP A O 1
ATOM 1618 N N . TYR A 1 202 ? -2.501 -9.108 -10.759 1.00 92.44 202 TYR A N 1
ATOM 1619 C CA . TYR A 1 202 ? -3.417 -7.975 -10.928 1.00 92.44 202 TYR A CA 1
ATOM 1620 C C . TYR A 1 202 ? -4.888 -8.396 -10.971 1.00 92.44 202 TYR A C 1
ATOM 1622 O O . TYR A 1 202 ? -5.740 -7.647 -10.491 1.00 92.44 202 TYR A O 1
ATOM 1630 N N . ASP A 1 203 ? -5.182 -9.610 -11.441 1.00 92.75 203 ASP A N 1
ATOM 1631 C CA . ASP A 1 203 ? -6.547 -10.161 -11.478 1.00 92.75 203 ASP A CA 1
ATOM 1632 C C . ASP A 1 203 ? -7.129 -10.384 -10.074 1.00 92.75 203 ASP A C 1
ATOM 1634 O O . ASP A 1 203 ? -8.343 -10.471 -9.887 1.00 92.75 203 ASP A O 1
ATOM 1638 N N . GLN A 1 204 ? -6.261 -10.432 -9.063 1.00 93.75 204 GLN A N 1
ATOM 1639 C CA . GLN A 1 204 ? -6.612 -10.681 -7.668 1.00 93.75 204 GLN A CA 1
ATOM 1640 C C . GLN A 1 204 ? -6.551 -9.407 -6.806 1.00 93.75 204 GLN A C 1
ATOM 1642 O O . GLN A 1 204 ? -6.763 -9.470 -5.598 1.00 93.75 204 GLN A O 1
ATOM 1647 N N . GLN A 1 205 ? -6.279 -8.236 -7.397 1.00 94.19 205 GLN A N 1
ATOM 1648 C CA . GLN A 1 205 ? -6.104 -6.966 -6.668 1.00 94.19 205 GLN A CA 1
ATOM 1649 C C . GLN A 1 205 ? -7.397 -6.163 -6.452 1.00 94.19 205 GLN A C 1
ATOM 1651 O O . GLN A 1 205 ? -7.350 -5.054 -5.912 1.00 94.19 205 GLN A O 1
ATOM 1656 N N . ALA A 1 206 ? -8.544 -6.729 -6.835 1.00 94.00 206 ALA A N 1
ATOM 1657 C CA . ALA A 1 206 ? -9.862 -6.285 -6.400 1.00 94.00 206 ALA A CA 1
ATOM 1658 C C . ALA A 1 206 ? -10.294 -7.127 -5.189 1.00 94.00 206 ALA A C 1
ATOM 1660 O O . ALA A 1 206 ? -10.685 -8.285 -5.342 1.00 94.00 206 ALA A O 1
ATOM 1661 N N . ILE A 1 207 ? -10.195 -6.555 -3.988 1.00 93.94 207 ILE A N 1
ATOM 1662 C CA . ILE A 1 207 ? -10.457 -7.261 -2.726 1.00 93.94 207 ILE A CA 1
ATOM 1663 C C . ILE A 1 207 ? -11.755 -6.739 -2.117 1.00 93.94 207 ILE A C 1
ATOM 1665 O O . ILE A 1 207 ? -11.981 -5.532 -2.057 1.00 93.94 207 ILE A O 1
ATOM 1669 N N . ILE A 1 208 ? -12.609 -7.659 -1.677 1.00 94.44 208 ILE A N 1
ATOM 1670 C CA . ILE A 1 208 ? -13.863 -7.355 -0.994 1.00 94.44 208 ILE A CA 1
ATOM 1671 C C . ILE A 1 208 ? -13.709 -7.713 0.483 1.00 94.44 208 ILE A C 1
ATOM 1673 O O . ILE A 1 208 ? -13.522 -8.883 0.813 1.00 94.44 208 ILE A O 1
ATOM 1677 N N . ASP A 1 209 ? -13.846 -6.722 1.360 1.00 93.81 209 ASP A N 1
ATOM 1678 C CA . ASP A 1 209 ? -13.956 -6.922 2.804 1.00 93.81 209 ASP A CA 1
ATOM 1679 C C . ASP A 1 209 ? -15.434 -6.786 3.216 1.00 93.81 209 ASP A C 1
ATOM 1681 O O . ASP A 1 209 ? -16.100 -5.783 2.929 1.00 93.81 209 ASP A O 1
ATOM 1685 N N . HIS A 1 210 ? -15.965 -7.823 3.866 1.00 92.44 210 HIS A N 1
ATOM 1686 C CA . HIS A 1 210 ? -17.365 -7.910 4.280 1.00 92.44 210 HIS A CA 1
ATOM 1687 C C . HIS A 1 210 ? -17.498 -7.751 5.797 1.00 92.44 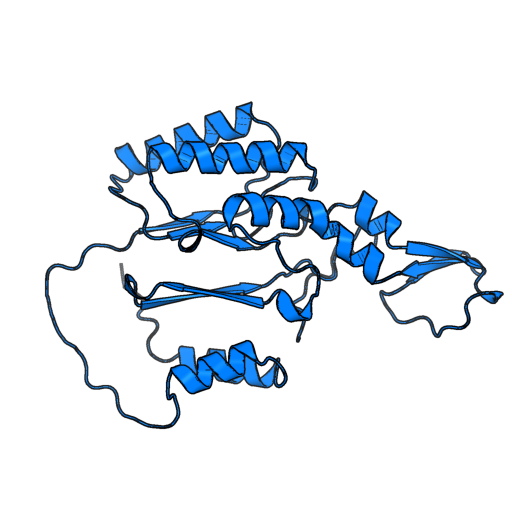210 HIS A C 1
ATOM 1689 O O . HIS A 1 210 ? -16.884 -8.484 6.569 1.00 92.44 210 HIS A O 1
ATOM 1695 N N . PHE A 1 211 ? -18.357 -6.820 6.204 1.00 91.69 211 PHE A N 1
ATOM 1696 C CA . PHE A 1 211 ? -18.626 -6.436 7.586 1.00 91.69 211 PHE A CA 1
ATOM 1697 C C . PHE A 1 211 ? -20.099 -6.733 7.910 1.00 91.69 211 PHE A C 1
ATOM 1699 O O . PHE A 1 211 ? -20.953 -5.848 7.788 1.00 91.69 211 PHE A O 1
ATOM 1706 N N . PRO A 1 212 ? -20.435 -7.986 8.274 1.00 87.06 212 PRO A N 1
ATOM 1707 C CA . PRO A 1 212 ? -21.825 -8.425 8.405 1.00 87.06 212 PRO A CA 1
ATOM 1708 C C . PRO A 1 212 ? -22.566 -7.721 9.544 1.00 87.06 212 PRO A C 1
ATOM 1710 O O . PRO A 1 212 ? -23.737 -7.382 9.393 1.00 87.06 212 PRO A O 1
ATOM 1713 N N . GLU A 1 213 ? -21.890 -7.458 10.666 1.00 87.44 213 GLU A N 1
ATOM 1714 C CA . GLU A 1 213 ? -22.482 -6.773 11.824 1.00 87.44 213 GLU A CA 1
ATOM 1715 C C . GLU A 1 213 ? -22.915 -5.340 11.483 1.00 87.44 213 GLU A C 1
ATOM 1717 O O . GLU A 1 213 ? -23.914 -4.846 12.003 1.00 87.44 213 GLU A O 1
ATOM 1722 N N . GLN A 1 214 ? -22.188 -4.692 10.571 1.00 89.31 214 GLN A N 1
ATOM 1723 C CA . GLN A 1 214 ? -22.446 -3.334 10.099 1.00 89.31 214 GLN A CA 1
ATOM 1724 C C . GLN A 1 214 ? -23.271 -3.313 8.799 1.00 89.31 214 GLN A C 1
ATOM 1726 O O . GLN A 1 214 ? -23.596 -2.232 8.307 1.00 89.31 214 GLN A O 1
ATOM 1731 N N . ASN A 1 215 ? -23.612 -4.482 8.235 1.00 89.25 215 ASN A N 1
ATOM 1732 C CA . ASN A 1 215 ? -24.228 -4.630 6.912 1.00 89.25 215 ASN A CA 1
ATOM 1733 C C . ASN A 1 215 ? -23.496 -3.802 5.833 1.00 89.25 215 ASN A C 1
ATOM 1735 O O . ASN A 1 215 ? -24.108 -3.046 5.072 1.00 89.25 215 ASN A O 1
ATOM 1739 N N . LEU A 1 216 ? -22.165 -3.906 5.820 1.00 90.88 216 LEU A N 1
ATOM 1740 C CA . LEU A 1 216 ? -21.281 -3.103 4.981 1.00 90.88 216 LEU A CA 1
ATOM 1741 C C . LEU A 1 216 ? -20.364 -3.994 4.138 1.00 90.88 216 LEU A C 1
ATOM 1743 O O . LEU A 1 216 ? -19.861 -5.021 4.590 1.00 90.88 216 LEU A O 1
ATOM 1747 N N . LEU A 1 217 ? -20.113 -3.552 2.909 1.00 94.81 217 LEU A N 1
ATOM 1748 C CA . LEU A 1 217 ? -19.131 -4.135 2.008 1.00 94.81 217 LEU A CA 1
ATOM 1749 C C . LEU A 1 217 ? -18.185 -3.041 1.526 1.00 94.81 217 LEU A C 1
ATOM 1751 O O . LEU A 1 217 ? -18.637 -1.978 1.093 1.00 94.81 217 LEU A O 1
ATOM 1755 N N . ILE A 1 218 ? -16.886 -3.317 1.585 1.00 95.19 218 ILE A N 1
ATOM 1756 C CA . ILE A 1 218 ? -15.843 -2.412 1.105 1.00 95.19 218 ILE A CA 1
ATOM 1757 C C . ILE A 1 218 ? -15.095 -3.097 -0.037 1.00 95.19 218 ILE A C 1
ATOM 1759 O O . ILE A 1 218 ? -14.612 -4.214 0.112 1.00 95.19 218 ILE A O 1
ATOM 1763 N N . LEU A 1 219 ? -15.020 -2.420 -1.184 1.00 96.25 219 LEU A N 1
ATOM 1764 C CA . LEU A 1 219 ? -14.264 -2.862 -2.353 1.00 96.25 219 LEU A CA 1
ATOM 1765 C C . LEU A 1 219 ? -12.963 -2.058 -2.448 1.00 96.25 219 LEU A C 1
ATOM 1767 O O . LEU A 1 219 ? -12.991 -0.864 -2.752 1.00 96.25 219 LEU A O 1
ATOM 1771 N N . GLY A 1 220 ? -11.835 -2.719 -2.201 1.00 95.88 220 GLY A N 1
ATOM 1772 C CA . GLY A 1 220 ? -10.495 -2.179 -2.410 1.00 95.88 220 GLY A CA 1
ATOM 1773 C C . GLY A 1 220 ? -10.013 -2.428 -3.838 1.00 95.88 220 GLY A C 1
ATOM 1774 O O . GLY A 1 220 ? -10.075 -3.557 -4.323 1.00 95.88 220 GLY A O 1
ATOM 1775 N N . LEU A 1 221 ? -9.523 -1.382 -4.507 1.00 95.06 221 LEU A N 1
ATOM 1776 C CA . LEU A 1 221 ? -9.025 -1.437 -5.885 1.00 95.06 221 LEU A CA 1
ATOM 1777 C C . LEU A 1 221 ? -7.632 -0.810 -5.967 1.00 95.06 221 LEU A C 1
ATOM 1779 O O . LEU A 1 221 ? -7.454 0.339 -5.569 1.00 95.06 221 LEU A O 1
ATOM 1783 N N . ASN A 1 222 ? -6.660 -1.530 -6.531 1.00 96.00 222 ASN A N 1
ATOM 1784 C CA . ASN A 1 222 ? -5.326 -0.980 -6.777 1.00 96.00 222 ASN A CA 1
ATOM 1785 C C . ASN A 1 222 ? -5.305 -0.094 -8.029 1.00 96.00 222 ASN A C 1
ATOM 1787 O O . ASN A 1 222 ? -5.267 -0.598 -9.155 1.00 96.00 222 ASN A O 1
ATOM 1791 N N . SER A 1 223 ? -5.258 1.226 -7.839 1.00 94.19 223 SER A N 1
ATOM 1792 C CA . SER A 1 223 ? -5.121 2.182 -8.944 1.00 94.19 223 SER A CA 1
ATOM 1793 C C . SER A 1 223 ? -3.692 2.369 -9.460 1.00 94.19 223 SER A C 1
ATOM 1795 O O . SER A 1 223 ? -3.476 3.037 -10.474 1.00 94.19 223 SER A O 1
ATOM 1797 N N . ALA A 1 224 ? -2.705 1.800 -8.768 1.00 95.25 224 ALA A N 1
ATOM 1798 C CA . ALA A 1 224 ? -1.284 1.930 -9.067 1.00 95.25 224 ALA A CA 1
ATOM 1799 C C . ALA A 1 224 ? -0.710 0.733 -9.852 1.00 95.25 224 ALA A C 1
ATOM 1801 O O . ALA A 1 224 ? 0.501 0.653 -10.074 1.00 95.25 224 ALA A O 1
ATOM 1802 N N . TRP A 1 225 ? -1.553 -0.200 -10.308 1.00 93.25 225 TRP A N 1
ATOM 1803 C CA . TRP A 1 225 ? -1.113 -1.424 -10.990 1.00 93.25 225 TRP A CA 1
ATOM 1804 C C . TRP A 1 225 ? -0.385 -1.166 -12.325 1.00 93.25 225 TRP A C 1
ATOM 1806 O O . TRP A 1 225 ? 0.362 -2.022 -12.778 1.00 93.25 225 TRP A O 1
ATOM 1816 N N . GLU A 1 226 ? -0.516 0.005 -12.947 1.00 91.38 226 GLU A N 1
ATOM 1817 C CA . GLU A 1 226 ? 0.229 0.364 -14.167 1.00 91.38 226 GLU A CA 1
ATOM 1818 C C . GLU A 1 226 ? 1.333 1.402 -13.951 1.00 91.38 226 GLU A C 1
ATOM 1820 O O . GLU A 1 226 ? 2.065 1.721 -14.890 1.00 91.38 226 GLU A O 1
ATOM 1825 N N . LEU A 1 227 ? 1.490 1.885 -12.718 1.00 93.06 227 LEU A N 1
ATOM 1826 C CA . LEU A 1 227 ? 2.483 2.890 -12.373 1.00 93.06 227 LEU A CA 1
ATOM 1827 C C . LEU A 1 227 ? 3.866 2.271 -12.168 1.00 93.06 227 LEU A C 1
ATOM 1829 O O . LEU A 1 227 ? 4.022 1.227 -11.526 1.00 93.06 227 LEU A O 1
ATOM 1833 N N . ASP A 1 228 ? 4.879 2.968 -12.680 1.00 92.12 228 ASP A N 1
ATOM 1834 C CA . ASP A 1 228 ? 6.285 2.669 -12.430 1.00 92.12 228 ASP A CA 1
ATOM 1835 C C . ASP A 1 228 ? 7.190 3.904 -12.584 1.00 92.12 228 ASP A C 1
ATOM 1837 O O . ASP A 1 228 ? 6.742 5.032 -12.794 1.00 92.12 228 ASP A O 1
ATOM 1841 N N . HIS A 1 229 ? 8.502 3.674 -12.480 1.00 91.88 229 HIS A N 1
ATOM 1842 C CA . HIS A 1 229 ? 9.550 4.685 -12.616 1.00 91.88 229 HIS A CA 1
ATOM 1843 C C . HIS A 1 229 ? 9.522 5.488 -13.939 1.00 91.88 229 HIS A C 1
ATOM 1845 O O . HIS A 1 229 ? 10.047 6.611 -13.964 1.00 91.88 229 HIS A O 1
ATOM 1851 N N . HIS A 1 230 ? 8.921 4.942 -15.002 1.00 91.56 230 HIS A N 1
ATOM 1852 C CA . HIS A 1 230 ? 8.782 5.527 -16.336 1.00 91.56 230 HIS A CA 1
ATOM 1853 C C . HIS A 1 230 ? 7.347 6.026 -16.603 1.00 91.56 230 HIS A C 1
ATOM 1855 O O . HIS A 1 230 ? 7.153 7.196 -16.934 1.00 91.56 230 HIS A O 1
ATOM 1861 N N . LEU A 1 231 ? 6.331 5.187 -16.392 1.00 89.38 231 LEU A N 1
ATOM 1862 C CA . LEU A 1 231 ? 4.905 5.475 -16.592 1.00 89.38 231 LEU A CA 1
ATOM 1863 C C . LEU A 1 231 ? 4.254 6.028 -15.316 1.00 89.38 231 LEU A C 1
ATOM 1865 O O . LEU A 1 231 ? 3.380 5.412 -14.711 1.00 89.38 231 LEU A O 1
ATOM 1869 N N . ARG A 1 232 ? 4.669 7.224 -14.899 1.00 90.38 232 ARG A N 1
ATOM 1870 C CA . ARG A 1 232 ? 4.297 7.800 -13.589 1.00 90.38 232 ARG A CA 1
ATOM 1871 C C . ARG A 1 232 ? 2.860 8.316 -13.474 1.00 90.38 232 ARG A C 1
ATOM 1873 O O . ARG A 1 232 ? 2.429 8.650 -12.379 1.00 90.38 232 ARG A O 1
ATOM 1880 N N . THR A 1 233 ? 2.135 8.430 -14.583 1.00 87.81 233 THR A N 1
ATOM 1881 C CA . THR A 1 233 ? 0.784 9.022 -14.630 1.00 87.81 233 THR A CA 1
ATOM 1882 C C . THR A 1 233 ? -0.292 8.043 -15.092 1.00 87.81 233 THR A C 1
ATOM 1884 O O . THR A 1 233 ? -1.452 8.425 -15.230 1.00 87.81 233 THR A O 1
ATOM 1887 N N . ARG A 1 234 ? 0.066 6.776 -15.326 1.00 85.81 234 ARG A N 1
ATOM 1888 C CA . ARG A 1 234 ? -0.843 5.729 -15.811 1.00 85.81 234 ARG A CA 1
ATOM 1889 C C . ARG A 1 234 ? -1.629 5.083 -14.662 1.00 85.81 234 ARG A C 1
ATOM 1891 O O . ARG A 1 234 ? -1.593 3.874 -14.475 1.00 85.81 234 ARG A O 1
ATOM 1898 N N . ALA A 1 235 ? -2.302 5.906 -13.863 1.00 88.94 235 ALA A N 1
ATOM 1899 C CA . ALA A 1 235 ? -3.217 5.412 -12.842 1.00 88.94 235 ALA A CA 1
ATOM 1900 C C . ALA A 1 235 ? -4.496 4.894 -13.521 1.00 88.94 235 ALA A C 1
ATOM 1902 O O . ALA A 1 235 ? -5.125 5.607 -14.306 1.00 88.94 235 ALA A O 1
ATOM 1903 N N . SER A 1 236 ? -4.863 3.648 -13.248 1.00 90.56 236 SER A N 1
ATOM 1904 C CA . SER A 1 236 ? -6.013 2.961 -13.849 1.00 90.56 236 SER A CA 1
ATOM 1905 C C . SER A 1 236 ? -6.419 1.783 -12.959 1.00 90.56 236 SER A C 1
ATOM 1907 O O . SER A 1 236 ? -5.708 1.469 -12.013 1.00 90.56 236 SER A O 1
ATOM 1909 N N . ILE A 1 237 ? -7.543 1.120 -13.236 1.00 88.06 237 ILE A N 1
ATOM 1910 C CA . ILE A 1 237 ? -7.940 -0.119 -12.545 1.00 88.06 237 ILE A CA 1
ATOM 1911 C C . ILE A 1 237 ? -7.786 -1.287 -13.518 1.00 88.06 237 ILE A C 1
ATOM 1913 O O . ILE A 1 237 ? -8.187 -1.167 -14.678 1.00 88.06 237 ILE A O 1
ATOM 1917 N N . HIS A 1 238 ? -7.221 -2.404 -13.056 1.00 87.25 238 HIS A N 1
ATOM 1918 C CA . HIS A 1 238 ? -7.169 -3.632 -13.846 1.00 87.25 238 HIS A CA 1
ATOM 1919 C C . HIS A 1 238 ? -8.594 -4.147 -14.074 1.00 87.25 238 HIS A C 1
ATOM 1921 O O . HIS A 1 238 ? -9.361 -4.266 -13.118 1.00 87.25 238 HIS A O 1
ATOM 1927 N N . SER A 1 239 ? -8.968 -4.449 -15.321 1.00 78.69 239 SER A N 1
ATOM 1928 C CA . SER A 1 239 ? -10.312 -4.967 -15.622 1.00 78.69 239 SER A CA 1
ATOM 1929 C C . SER A 1 239 ? -10.557 -6.351 -15.022 1.00 78.69 239 SER A C 1
ATOM 1931 O O . SER A 1 239 ? -11.708 -6.701 -14.793 1.00 78.69 239 SER A O 1
ATOM 1933 N N . GLY A 1 240 ? -9.477 -7.082 -14.725 1.00 57.34 240 GLY A N 1
ATOM 1934 C CA . GLY A 1 240 ? -9.481 -8.485 -14.311 1.00 57.34 240 GLY A CA 1
ATOM 1935 C C . GLY A 1 240 ? -9.957 -9.443 -15.390 1.00 57.34 240 GLY A C 1
ATOM 1936 O O . GLY A 1 240 ? -10.242 -8.989 -16.526 1.00 57.34 240 GLY A O 1
#

Radius of gyration: 21.42 Å; chains: 1; bounding box: 59×34×57 Å

Sequence (240 aa):
MKAARAEGWVDKLIERARESNPGNPALLAFAQEWNLATATTQPHSDPGTGNSTHILHLSDLHITTPKQATLWSNQLAQDLSYELQIPNLDALILSGDIANYSTPEEYEAAQQFLDNLRLDFPLDPEKIVIVPGNHDLNWELAKRGYQLLDLEDYDGKPKEGHYIEESPNVIRVRDEAKYQQRFAHFSQFYQAIKGQPYPLDYDQQAIIDHFPEQNLLILGLNSAWELDHHLRTRASIHSG

Foldseek 3Di:
DDDDDPPDCPVVVLVVLCVLAVPAVVSVVVCVVVVPPDDDDDDPDDPPDDDDAAEAEDEQQQQDALVSLVVVLVVVLCCCCPVVVPQEHQAYEYQENLHQQQDLRSLVSSVSSVVSNCVRHPDALLRYHYAYDQNLFHQVLQVVQWDKDFQVPDPDDDDPLQKADPDPGIIIGGNLVSNLCRNVSVQVSNCVRNVGGQDSDLSRNFDWRQRVVVRDIDTHFHQNNSDHPVNHPNRDTDSD

Secondary structure (DSSP, 8-state):
-------S-HHHHHHHHHHH-TT-HHHHHHHHHTT-SS-----------PPPP-EEEE----B--HHHHHHHHHHHHHIIIIIS-----SEEEE-S--BSS--HHHHHHHHHHHHHHHHHS---GGGEEE---TTSS-HHHHHHTEEEEEGGG--SPPPTTSEEEEETTEEEEE-HHHHHGGGHHHHHHHHHHHSSPPP-SGGG-EEEEEETTTTEEEEEE-TTTT--SS-TT-------

pLDDT: mean 84.45, std 20.84, range [24.88, 98.75]